Protein AF-A0A117SQV6-F1 (afdb_monomer_lite)

pLDDT: mean 88.41, std 10.25, range [52.22, 98.69]

Structure (mmCIF, N/CA/C/O backbone):
data_AF-A0A117SQV6-F1
#
_entry.id   AF-A0A117SQV6-F1
#
loop_
_atom_site.group_PDB
_atom_site.id
_atom_site.type_symbol
_atom_site.label_atom_id
_atom_site.label_alt_id
_atom_site.label_comp_id
_atom_site.label_asym_id
_atom_site.label_entity_id
_atom_site.label_seq_id
_atom_site.pdbx_PDB_ins_code
_atom_site.Cartn_x
_atom_site.Cartn_y
_atom_site.Cartn_z
_atom_site.occupancy
_atom_site.B_iso_or_equiv
_atom_site.auth_seq_id
_atom_site.auth_comp_id
_atom_site.auth_asym_id
_atom_site.auth_atom_id
_atom_site.pdbx_PDB_model_num
ATOM 1 N N . MET A 1 1 ? -13.988 -4.753 -24.221 1.00 52.22 1 MET A N 1
ATOM 2 C CA . MET A 1 1 ? -15.097 -4.485 -23.273 1.00 52.22 1 MET A CA 1
ATOM 3 C C . MET A 1 1 ? -14.690 -3.235 -22.503 1.00 52.22 1 MET A C 1
ATOM 5 O O . MET A 1 1 ? -13.504 -3.129 -22.233 1.00 52.22 1 MET A O 1
ATOM 9 N N . ALA A 1 2 ? -15.568 -2.260 -22.253 1.00 58.09 2 ALA A N 1
ATOM 10 C CA . ALA A 1 2 ? -15.152 -1.056 -21.517 1.00 58.09 2 ALA A CA 1
ATOM 11 C C . ALA A 1 2 ? -14.725 -1.434 -20.079 1.00 58.09 2 ALA A C 1
ATOM 13 O O . ALA A 1 2 ? -15.385 -2.308 -19.503 1.00 58.09 2 ALA A O 1
ATOM 14 N N . PRO A 1 3 ? -13.664 -0.827 -19.509 1.00 67.88 3 PRO A N 1
ATOM 15 C CA . PRO A 1 3 ? -13.258 -1.086 -18.130 1.00 67.88 3 PRO A CA 1
ATOM 16 C C . PRO A 1 3 ? -14.426 -0.829 -17.175 1.00 67.88 3 PRO A C 1
ATOM 18 O O . PRO A 1 3 ? -15.076 0.216 -17.234 1.00 67.88 3 PRO A O 1
ATOM 21 N N . LEU A 1 4 ? -14.726 -1.793 -16.302 1.00 84.25 4 LEU A N 1
ATOM 22 C CA . LEU A 1 4 ? -15.756 -1.609 -15.284 1.00 84.25 4 LEU A CA 1
ATOM 23 C C . LEU A 1 4 ? -15.138 -0.875 -14.094 1.00 84.25 4 LEU A C 1
ATOM 25 O O . LEU A 1 4 ? -14.387 -1.471 -13.322 1.00 84.25 4 LEU A O 1
ATOM 29 N N . ILE A 1 5 ? -15.484 0.401 -13.949 1.00 90.56 5 ILE A N 1
ATOM 30 C CA . ILE A 1 5 ? -15.088 1.257 -12.831 1.00 90.56 5 ILE A CA 1
ATOM 31 C C . ILE A 1 5 ? -16.220 1.371 -11.807 1.00 90.56 5 ILE A C 1
ATOM 33 O O . ILE A 1 5 ? -17.375 1.602 -12.171 1.00 90.56 5 ILE A O 1
ATOM 37 N N . ARG A 1 6 ? -15.919 1.196 -10.515 1.00 92.06 6 ARG A N 1
ATOM 38 C CA . ARG A 1 6 ? -16.931 1.305 -9.452 1.00 92.06 6 ARG A CA 1
ATOM 39 C C . ARG A 1 6 ? -16.356 1.756 -8.105 1.00 92.06 6 ARG A C 1
ATOM 41 O O . ARG A 1 6 ? -15.194 1.466 -7.812 1.00 92.06 6 ARG A O 1
ATOM 48 N N . PRO A 1 7 ? -17.161 2.439 -7.272 1.00 93.94 7 PRO A N 1
ATOM 49 C CA . PRO A 1 7 ? -16.747 2.799 -5.923 1.00 93.94 7 PRO A CA 1
ATOM 50 C C . PRO A 1 7 ? -16.686 1.558 -5.026 1.00 93.94 7 PRO A C 1
ATOM 52 O O . PRO A 1 7 ? -17.522 0.663 -5.151 1.00 93.94 7 PRO A O 1
ATOM 55 N N . VAL A 1 8 ? -15.737 1.547 -4.090 1.00 96.31 8 VAL A N 1
ATOM 56 C CA . VAL A 1 8 ? -15.612 0.535 -3.025 1.00 96.31 8 VAL A CA 1
ATOM 57 C C . VAL A 1 8 ? -15.947 1.163 -1.671 1.00 96.31 8 VAL A C 1
ATOM 59 O O . VAL A 1 8 ? -16.821 0.672 -0.963 1.00 96.31 8 VAL A O 1
ATOM 62 N N . LEU A 1 9 ? -15.320 2.296 -1.331 1.00 95.94 9 LEU A N 1
ATOM 63 C CA . LEU A 1 9 ? -15.636 3.071 -0.127 1.00 95.94 9 LEU A CA 1
ATOM 64 C C . LEU A 1 9 ? -15.757 4.556 -0.468 1.00 95.94 9 LEU A C 1
ATOM 66 O O . LEU A 1 9 ? -14.835 5.161 -1.008 1.00 95.94 9 LEU A O 1
ATOM 70 N N . VAL A 1 10 ? -16.898 5.150 -0.115 1.00 92.94 10 VAL A N 1
ATOM 71 C CA . VAL A 1 10 ? -17.204 6.567 -0.355 1.00 92.94 10 VAL A CA 1
ATOM 72 C C . VAL A 1 10 ? -17.583 7.208 0.981 1.00 92.94 10 VAL A C 1
ATOM 74 O O . VAL A 1 10 ? -18.686 6.932 1.457 1.00 92.94 10 VAL A O 1
ATOM 77 N N . PRO A 1 11 ? -16.726 8.057 1.587 1.00 88.62 11 PRO A N 1
ATOM 78 C CA . PRO A 1 11 ? -16.893 8.600 2.941 1.00 88.62 11 PRO A CA 1
ATOM 79 C C . PRO A 1 11 ? -18.285 9.145 3.257 1.00 88.62 11 PRO A C 1
ATOM 81 O O . PRO A 1 11 ? -18.852 8.840 4.304 1.00 88.62 11 PRO A O 1
ATOM 84 N N . SER A 1 12 ? -18.878 9.891 2.321 1.00 83.31 12 SER A N 1
ATOM 85 C CA . SER A 1 12 ? -20.201 10.510 2.479 1.00 83.31 12 SER A CA 1
ATOM 86 C C . SER A 1 12 ? -21.349 9.504 2.638 1.00 83.31 12 SER A C 1
ATOM 88 O O . SER A 1 12 ? -22.437 9.878 3.073 1.00 83.31 12 SER A O 1
ATOM 90 N N . ARG A 1 13 ? -21.117 8.230 2.300 1.00 86.75 13 ARG A N 1
ATOM 91 C CA . ARG A 1 13 ? -22.080 7.125 2.408 1.00 86.75 13 ARG A CA 1
ATOM 92 C C . ARG A 1 13 ? -21.780 6.190 3.582 1.00 86.75 13 ARG A C 1
ATOM 94 O O . ARG A 1 13 ? -22.555 5.265 3.816 1.00 86.75 13 ARG A O 1
ATOM 101 N N . LEU A 1 14 ? -20.672 6.392 4.302 1.00 87.56 14 LEU A N 1
ATOM 102 C CA . LEU A 1 14 ? -20.252 5.495 5.377 1.00 87.56 14 LEU A CA 1
ATOM 103 C C . LEU A 1 14 ? -20.930 5.865 6.709 1.00 87.56 14 LEU A C 1
ATOM 105 O O . LEU A 1 14 ? -21.002 7.043 7.072 1.00 87.56 14 LEU A O 1
ATOM 109 N N . PRO A 1 15 ? -21.373 4.872 7.501 1.00 87.00 15 PRO A N 1
ATOM 110 C CA . PRO A 1 15 ? -21.942 5.110 8.826 1.00 87.00 15 PRO A CA 1
ATOM 111 C C . PRO A 1 15 ? -20.876 5.397 9.903 1.00 87.00 15 PRO A C 1
ATOM 113 O O . PRO A 1 15 ? -21.227 5.747 11.028 1.00 87.00 15 PRO A O 1
ATOM 116 N N . VAL A 1 16 ? -19.585 5.262 9.581 1.00 89.38 16 VAL A N 1
ATOM 117 C CA . VAL A 1 16 ? -18.465 5.338 10.534 1.00 89.38 16 VAL A CA 1
ATOM 118 C C . VAL A 1 16 ? -17.899 6.758 10.596 1.00 89.38 16 VAL A C 1
ATOM 120 O O . VAL A 1 16 ? -17.396 7.273 9.601 1.00 89.38 16 VAL A O 1
ATOM 123 N N . GLY A 1 17 ? -17.964 7.391 11.774 1.00 86.44 17 GLY A N 1
ATOM 124 C CA . GLY A 1 17 ? -17.502 8.771 11.987 1.00 86.44 17 GLY A CA 1
ATOM 125 C C . GLY A 1 17 ? -16.016 8.984 11.684 1.00 86.44 17 GLY A C 1
ATOM 126 O O . GLY A 1 17 ? -15.663 9.975 11.045 1.00 86.44 17 GLY A O 1
ATOM 127 N N . ASP A 1 18 ? -15.179 8.014 12.057 1.00 87.81 18 ASP A N 1
ATOM 128 C CA . ASP A 1 18 ? -13.721 8.041 11.871 1.00 87.81 18 ASP A CA 1
ATOM 129 C C . ASP A 1 18 ? -13.283 8.045 10.397 1.00 87.81 18 ASP A C 1
ATOM 131 O O . ASP A 1 18 ? -12.125 8.318 10.111 1.00 87.81 18 ASP A O 1
ATOM 135 N N . LEU A 1 19 ? -14.196 7.764 9.460 1.00 91.81 19 LEU A N 1
ATOM 136 C CA . LEU A 1 19 ? -13.910 7.664 8.025 1.00 91.81 19 LEU A CA 1
ATOM 137 C C . LEU A 1 19 ? -14.507 8.816 7.204 1.00 91.81 19 LEU A C 1
ATOM 139 O O . LEU A 1 19 ? -14.409 8.813 5.979 1.00 91.81 19 LEU A O 1
ATOM 143 N N . ARG A 1 20 ? -15.181 9.781 7.846 1.00 86.75 20 ARG A N 1
ATOM 144 C CA . ARG A 1 20 ? -15.929 10.839 7.139 1.00 86.75 20 ARG A CA 1
ATOM 145 C C . ARG A 1 20 ? -15.039 11.871 6.449 1.00 86.75 20 ARG A C 1
ATOM 147 O O . ARG A 1 20 ? -15.472 12.466 5.465 1.00 86.75 20 ARG A O 1
ATOM 154 N N . GLY A 1 21 ? -13.825 12.094 6.948 1.00 84.75 21 GLY A N 1
ATOM 155 C CA . GLY A 1 21 ? -12.866 13.008 6.327 1.00 84.75 21 GLY A CA 1
ATOM 156 C C . GLY A 1 21 ? -12.368 12.459 4.992 1.00 84.75 21 GLY A C 1
ATOM 157 O O . GLY A 1 21 ? -12.360 13.178 3.987 1.00 84.75 21 GLY A O 1
ATOM 158 N N . GLY A 1 22 ? -12.042 11.166 4.964 1.00 91.25 22 GLY A N 1
ATOM 159 C CA . GLY A 1 22 ? -11.673 10.445 3.755 1.00 91.25 22 GLY A CA 1
ATOM 160 C C . GLY A 1 22 ? -11.147 9.037 4.022 1.00 91.25 22 GLY A C 1
ATOM 161 O O . GLY A 1 22 ? -10.898 8.655 5.168 1.00 91.25 22 GLY A O 1
ATOM 162 N N . VAL A 1 23 ? -10.992 8.274 2.940 1.00 94.94 23 VAL A N 1
ATOM 163 C CA . VAL A 1 23 ? -10.386 6.935 2.936 1.00 94.94 23 VAL A CA 1
ATOM 164 C C . VAL A 1 23 ? -9.401 6.800 1.779 1.00 94.94 23 VAL A C 1
ATOM 166 O O . VAL A 1 23 ? -9.659 7.304 0.692 1.00 94.94 23 VAL A O 1
ATOM 169 N N . GLY A 1 24 ? -8.277 6.117 1.978 1.00 94.44 24 GLY A N 1
ATOM 170 C CA . GLY A 1 24 ? -7.238 5.991 0.956 1.00 94.44 24 GLY A CA 1
ATOM 171 C C . GLY A 1 24 ? -6.379 4.744 1.109 1.00 94.44 24 GLY A C 1
ATOM 172 O O . GLY A 1 24 ? -6.593 3.922 1.991 1.00 94.44 24 GLY A O 1
ATOM 173 N N . THR A 1 25 ? -5.384 4.609 0.234 1.00 94.38 25 THR A N 1
ATOM 174 C CA . THR A 1 25 ? -4.384 3.526 0.260 1.00 94.38 25 THR A CA 1
ATOM 175 C C . THR A 1 25 ? -4.971 2.119 0.383 1.00 94.38 25 THR A C 1
ATOM 177 O O . THR A 1 25 ? -4.582 1.360 1.268 1.00 94.38 25 THR A O 1
ATOM 180 N N . PRO A 1 26 ? -5.919 1.768 -0.506 1.00 97.19 26 PRO A N 1
ATOM 181 C CA . PRO A 1 26 ? -6.555 0.463 -0.473 1.00 97.19 26 PRO A CA 1
ATOM 182 C C . PRO A 1 26 ? -5.536 -0.645 -0.722 1.00 97.19 26 PRO A C 1
ATOM 184 O O . PRO A 1 26 ? -4.666 -0.519 -1.580 1.00 97.19 26 PRO A O 1
ATOM 187 N N . TYR A 1 27 ? -5.679 -1.751 -0.005 1.00 97.56 27 TYR A N 1
ATOM 188 C CA . TYR A 1 27 ? -4.828 -2.914 -0.179 1.00 97.56 27 TYR A CA 1
ATOM 189 C C . TYR A 1 27 ? -5.575 -4.191 0.218 1.00 97.56 27 TYR A C 1
ATOM 191 O O . TYR A 1 27 ? -6.161 -4.251 1.296 1.00 97.56 27 TYR A O 1
ATOM 199 N N . MET A 1 28 ? -5.572 -5.221 -0.629 1.00 97.62 28 MET A N 1
ATOM 200 C CA . MET A 1 28 ? -6.271 -6.480 -0.355 1.00 97.62 28 MET A CA 1
ATOM 201 C C . MET A 1 28 ? -5.306 -7.554 0.141 1.00 97.62 28 MET A C 1
ATOM 203 O O . MET A 1 28 ? -4.236 -7.757 -0.427 1.00 97.62 28 MET A O 1
ATOM 207 N N . VAL A 1 29 ? -5.706 -8.278 1.185 1.00 97.12 29 VAL A N 1
ATOM 208 C CA . VAL A 1 29 ? -4.956 -9.415 1.734 1.00 97.12 29 VAL A CA 1
ATOM 209 C C . VAL A 1 29 ? -5.871 -10.629 1.827 1.00 97.12 29 VAL A C 1
ATOM 211 O O . VAL A 1 29 ? -7.030 -10.508 2.221 1.00 97.12 29 VAL A O 1
ATOM 214 N N . TYR A 1 30 ? -5.344 -11.801 1.479 1.00 97.38 30 TYR A N 1
ATOM 215 C CA . TYR A 1 30 ? -6.029 -13.082 1.625 1.00 97.38 30 TYR A CA 1
ATOM 216 C C . TYR A 1 30 ? -5.453 -13.873 2.806 1.00 97.38 30 TYR A C 1
ATOM 218 O O . TYR A 1 30 ? -4.261 -14.174 2.830 1.00 97.38 30 TYR A O 1
ATOM 226 N N . ASP A 1 31 ? -6.306 -14.206 3.773 1.00 97.25 31 ASP A N 1
ATOM 227 C CA . ASP A 1 31 ? -6.046 -15.209 4.806 1.00 97.25 31 ASP A CA 1
ATOM 228 C C . ASP A 1 31 ? -6.459 -16.579 4.262 1.00 97.25 31 ASP A C 1
ATOM 230 O O . ASP A 1 31 ? -7.635 -16.954 4.297 1.00 97.25 31 ASP A O 1
ATOM 234 N N . VAL A 1 32 ? -5.474 -17.325 3.763 1.00 95.81 32 VAL A N 1
ATOM 235 C CA . VAL A 1 32 ? -5.683 -18.656 3.177 1.00 95.81 32 VAL A CA 1
ATOM 236 C C . VAL A 1 32 ? -6.134 -19.698 4.204 1.00 95.81 32 VAL A C 1
ATOM 238 O O . VAL A 1 32 ? -6.826 -20.650 3.853 1.00 95.81 32 VAL A O 1
ATOM 241 N N . ARG A 1 33 ? -5.807 -19.530 5.493 1.00 97.44 33 ARG A N 1
ATOM 242 C CA . ARG A 1 33 ? -6.145 -20.524 6.528 1.00 97.44 33 ARG A CA 1
ATOM 243 C C . ARG A 1 33 ? -7.615 -20.479 6.912 1.00 97.44 33 ARG A C 1
ATOM 245 O O . ARG A 1 33 ? -8.149 -21.477 7.396 1.00 97.44 33 ARG A O 1
ATOM 252 N N . ARG A 1 34 ? -8.255 -19.323 6.740 1.00 96.94 34 ARG A N 1
ATOM 253 C CA . ARG A 1 34 ? -9.674 -19.102 7.065 1.00 96.94 34 ARG A CA 1
ATOM 254 C C . ARG A 1 34 ? -10.538 -18.847 5.839 1.00 96.94 34 ARG A C 1
ATOM 256 O O . ARG A 1 34 ? -11.741 -18.674 6.016 1.00 96.94 34 ARG A O 1
ATOM 263 N N . ASP A 1 35 ? -9.933 -18.822 4.654 1.00 96.25 35 ASP A N 1
ATOM 264 C CA . ASP A 1 35 ? -10.567 -18.466 3.386 1.00 96.25 35 ASP A CA 1
ATOM 265 C C . ASP A 1 35 ? -11.301 -17.116 3.474 1.00 96.25 35 ASP A C 1
ATOM 267 O O . ASP A 1 35 ? -12.508 -17.000 3.261 1.00 96.25 35 ASP A O 1
ATOM 271 N N . ARG A 1 36 ? -10.573 -16.080 3.913 1.00 96.56 36 ARG A N 1
ATOM 272 C CA . ARG A 1 36 ? -11.124 -14.733 4.132 1.00 96.56 36 ARG A CA 1
ATOM 273 C C . ARG A 1 36 ? -10.293 -13.670 3.446 1.00 96.56 36 ARG A C 1
ATOM 275 O O . ARG A 1 36 ? -9.066 -13.680 3.521 1.00 96.56 36 ARG A O 1
ATOM 282 N N . TYR A 1 37 ? -10.974 -12.692 2.866 1.00 98.12 37 TYR A N 1
ATOM 283 C CA . TYR A 1 37 ? -10.343 -11.515 2.289 1.00 98.12 37 TYR A CA 1
ATOM 284 C C . TYR A 1 37 ? -10.540 -10.304 3.189 1.00 98.12 37 TYR A C 1
ATOM 286 O O . TYR A 1 37 ? -11.605 -10.094 3.776 1.00 98.12 37 TYR A O 1
ATOM 294 N N . TRP A 1 38 ? -9.498 -9.489 3.262 1.00 98.50 38 TRP A N 1
ATOM 295 C CA . TRP A 1 38 ? -9.455 -8.276 4.057 1.00 98.50 38 TRP A CA 1
ATOM 296 C C . TRP A 1 38 ? -9.081 -7.096 3.170 1.00 98.50 38 TRP A C 1
ATOM 298 O O . TRP A 1 38 ? -8.142 -7.184 2.378 1.00 98.50 38 TRP A O 1
ATOM 308 N N . LEU A 1 39 ? -9.793 -5.984 3.329 1.00 98.62 39 LEU A N 1
ATOM 309 C CA . LEU A 1 39 ? -9.394 -4.690 2.798 1.00 98.62 39 LEU A CA 1
ATOM 310 C C . LEU A 1 39 ? -8.689 -3.910 3.907 1.00 98.62 39 LEU A C 1
ATOM 312 O O . LEU A 1 39 ? -9.316 -3.550 4.902 1.00 98.62 39 LEU A O 1
ATOM 316 N N . LEU A 1 40 ? -7.403 -3.638 3.715 1.00 98.31 40 LEU A N 1
ATOM 317 C CA . LEU A 1 40 ? -6.630 -2.682 4.496 1.00 98.31 40 LEU A CA 1
ATOM 318 C C . LEU A 1 40 ? -6.713 -1.321 3.808 1.00 98.31 40 LEU A C 1
ATOM 320 O O . LEU A 1 40 ? -6.683 -1.238 2.579 1.00 98.31 40 LEU A O 1
ATOM 324 N N . PHE A 1 41 ? -6.834 -0.259 4.592 1.00 97.94 41 PHE A N 1
ATOM 325 C CA . PHE A 1 41 ? -6.901 1.103 4.072 1.00 97.94 41 PHE A CA 1
ATOM 326 C C . PHE A 1 41 ? -6.573 2.123 5.160 1.00 97.94 41 PHE A C 1
ATOM 328 O O . PHE A 1 41 ? -6.615 1.821 6.353 1.00 97.94 41 PHE A O 1
ATOM 335 N N . THR A 1 42 ? -6.263 3.347 4.749 1.00 96.88 42 THR A N 1
ATOM 336 C CA . THR A 1 42 ? -6.165 4.495 5.649 1.00 96.88 42 THR A CA 1
ATOM 337 C C . THR A 1 42 ? -7.495 5.229 5.713 1.00 96.88 42 THR A C 1
ATOM 339 O O . THR A 1 42 ? -8.216 5.310 4.718 1.00 96.88 42 THR A O 1
ATOM 342 N N . GLY A 1 43 ? -7.831 5.775 6.876 1.00 95.62 43 GLY A N 1
ATOM 343 C CA . GLY A 1 43 ? -9.035 6.571 7.092 1.00 95.62 43 GLY A CA 1
ATOM 344 C C . GLY A 1 43 ? -8.791 7.695 8.089 1.00 95.62 43 GLY A C 1
ATOM 345 O O . GLY A 1 43 ? -7.875 7.614 8.906 1.00 95.62 43 GLY A O 1
ATOM 346 N N . TRP A 1 44 ? -9.573 8.765 7.995 1.00 93.44 44 TRP A N 1
ATOM 347 C CA . TRP A 1 44 ? -9.490 9.897 8.916 1.00 93.44 44 TRP A CA 1
ATOM 348 C C . TRP A 1 44 ? -10.820 10.644 8.996 1.00 93.44 44 TRP A C 1
ATOM 350 O O . TRP A 1 44 ? -11.638 10.638 8.069 1.00 93.44 44 TRP A O 1
ATOM 360 N N . SER A 1 45 ? -11.031 11.323 10.121 1.00 88.69 45 SER A N 1
ATOM 361 C CA . SER A 1 45 ? -12.235 12.115 10.384 1.00 88.69 45 SER A CA 1
ATOM 362 C C . SER A 1 45 ? -12.047 13.597 10.071 1.00 88.69 45 SER A C 1
ATOM 364 O O . SER A 1 45 ? -13.025 14.298 9.809 1.00 88.69 45 SER A O 1
ATOM 366 N N . ASP A 1 46 ? -10.805 14.085 10.095 1.00 81.94 46 ASP A N 1
ATOM 367 C CA . ASP A 1 46 ? -10.502 15.506 9.975 1.00 81.94 46 ASP A CA 1
ATOM 368 C C . ASP A 1 46 ? -10.399 15.971 8.506 1.00 81.94 46 ASP A C 1
ATOM 370 O O . ASP A 1 46 ? -9.915 15.239 7.653 1.00 81.94 46 ASP A O 1
ATOM 374 N N . PRO A 1 47 ? -10.801 17.200 8.150 1.00 71.62 47 PRO A N 1
ATOM 375 C CA . PRO A 1 47 ? -10.745 17.632 6.751 1.00 71.62 47 PRO A CA 1
ATOM 376 C C . PRO A 1 47 ? -9.333 17.783 6.163 1.00 71.62 47 PRO A C 1
ATOM 378 O O . PRO A 1 47 ? -9.220 17.936 4.953 1.00 71.62 47 PRO A O 1
ATOM 381 N N . THR A 1 48 ? -8.277 17.816 6.985 1.00 78.94 48 THR A N 1
ATOM 382 C CA . THR A 1 48 ? -6.896 18.015 6.506 1.00 78.94 48 THR A CA 1
ATOM 383 C C . THR A 1 48 ? -6.188 16.710 6.163 1.00 78.94 48 THR A C 1
ATOM 385 O O . THR A 1 48 ? -5.206 16.735 5.431 1.00 78.94 48 THR A O 1
ATOM 388 N N . GLY A 1 49 ? -6.674 15.575 6.672 1.00 83.00 49 GLY A N 1
ATOM 389 C CA . GLY A 1 49 ? -6.124 14.257 6.371 1.00 83.00 49 GLY A CA 1
ATOM 390 C C . GLY A 1 49 ? -4.699 14.044 6.878 1.00 83.00 49 GLY A C 1
ATOM 391 O O . GLY A 1 49 ? -4.003 13.176 6.352 1.00 83.00 49 GLY A O 1
ATOM 392 N N . LEU A 1 50 ? -4.257 14.825 7.872 1.00 88.81 50 LEU A N 1
ATOM 393 C CA . LEU A 1 50 ? -2.923 14.694 8.470 1.00 88.81 50 LEU A CA 1
ATOM 394 C C . LEU A 1 50 ? -2.878 13.585 9.535 1.00 88.81 50 LEU A C 1
ATOM 396 O O . LEU A 1 50 ? -1.852 12.931 9.737 1.00 88.81 50 LEU A O 1
ATOM 400 N N . LYS A 1 51 ? -4.001 13.345 10.220 1.00 92.94 51 LYS A N 1
ATOM 401 C CA . LYS A 1 51 ? -4.132 12.320 11.264 1.00 92.94 51 LYS A CA 1
ATOM 402 C C . LYS A 1 51 ? -4.800 11.066 10.716 1.00 92.94 51 LYS A C 1
ATOM 404 O O . LYS A 1 51 ? -5.919 10.737 11.103 1.00 92.94 51 LYS A O 1
ATOM 409 N N . ARG A 1 52 ? -4.123 10.373 9.798 1.00 94.19 52 ARG A N 1
ATOM 410 C CA . ARG A 1 52 ? -4.645 9.130 9.225 1.00 94.19 52 ARG A CA 1
ATOM 411 C C . ARG A 1 52 ? -4.452 7.969 10.189 1.00 94.19 52 ARG A C 1
ATOM 413 O O . ARG A 1 52 ? -3.474 7.872 10.931 1.00 94.19 52 ARG A O 1
ATOM 420 N N . GLU A 1 53 ? -5.407 7.062 10.161 1.00 96.94 53 GLU A N 1
ATOM 421 C CA . GLU A 1 53 ? -5.405 5.819 10.914 1.00 96.94 53 GLU A CA 1
ATOM 422 C C . GLU A 1 53 ? -5.453 4.648 9.931 1.00 96.94 53 GL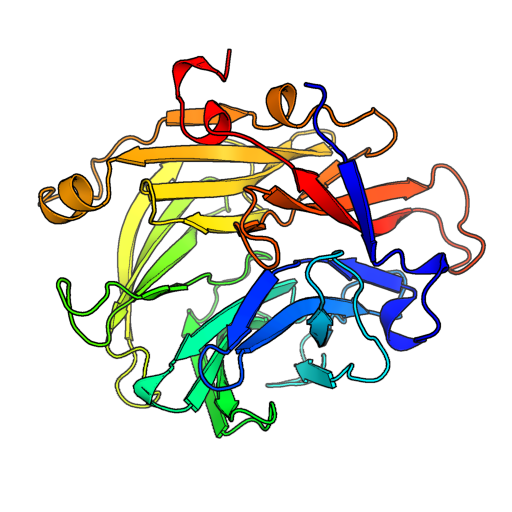U A C 1
ATOM 424 O O . GLU A 1 53 ? -6.067 4.748 8.869 1.00 96.94 53 GLU A O 1
ATOM 429 N N . GLY A 1 54 ? -4.803 3.538 10.268 1.00 97.69 54 GLY A N 1
ATOM 430 C CA . GLY A 1 54 ? -4.893 2.293 9.514 1.00 97.69 54 GLY A CA 1
ATOM 431 C C . GLY A 1 54 ? -6.072 1.453 9.989 1.00 97.69 54 GLY A C 1
ATOM 432 O O . GLY A 1 54 ? -6.216 1.183 11.187 1.00 97.69 54 GLY A O 1
ATOM 433 N N . PHE A 1 55 ? -6.883 1.003 9.041 1.00 98.38 55 PHE A N 1
ATOM 434 C CA . PHE A 1 55 ? -8.048 0.162 9.261 1.00 98.38 55 PHE A CA 1
ATOM 435 C C . PHE A 1 55 ? -7.960 -1.132 8.465 1.00 98.38 55 PHE A C 1
ATOM 437 O O . PHE A 1 55 ? -7.274 -1.217 7.445 1.00 98.38 55 PHE A O 1
ATOM 444 N N . VAL A 1 56 ? -8.719 -2.122 8.922 1.00 98.50 56 VAL A N 1
ATOM 445 C CA . VAL A 1 56 ? -8.980 -3.348 8.182 1.00 98.50 56 VAL A CA 1
ATOM 446 C C . VAL A 1 56 ? -10.438 -3.766 8.330 1.00 98.50 56 VAL A C 1
ATOM 448 O O . VAL A 1 56 ? -11.022 -3.626 9.405 1.00 98.50 56 VAL A O 1
ATOM 451 N N . ALA A 1 57 ? -11.037 -4.269 7.255 1.00 98.31 57 ALA A N 1
ATOM 452 C CA . ALA A 1 57 ? -12.400 -4.790 7.252 1.00 98.31 57 ALA A CA 1
ATOM 453 C C . ALA A 1 57 ? -12.515 -6.025 6.341 1.00 98.31 57 ALA A C 1
ATOM 455 O O . ALA A 1 57 ? -11.799 -6.094 5.336 1.00 98.31 57 ALA A O 1
ATOM 456 N N . PRO A 1 58 ? -13.392 -6.997 6.654 1.00 98.25 58 PRO A N 1
ATOM 457 C CA . PRO A 1 58 ? -13.701 -8.086 5.733 1.00 98.25 58 PRO A CA 1
ATOM 458 C C . PRO A 1 58 ? -14.279 -7.552 4.418 1.00 98.25 58 PRO A C 1
ATOM 460 O O . PRO A 1 58 ? -14.980 -6.538 4.399 1.00 98.25 58 PRO A O 1
ATOM 463 N N . VAL A 1 59 ? -14.003 -8.244 3.316 1.00 98.25 59 VAL A N 1
ATOM 464 C CA . VAL A 1 59 ? -14.511 -7.894 1.984 1.00 98.25 59 VAL A CA 1
ATOM 465 C C . VAL A 1 59 ? -14.886 -9.157 1.214 1.00 98.25 59 VAL A C 1
ATOM 467 O O . VAL A 1 59 ? -14.173 -10.156 1.281 1.00 98.25 59 VAL A O 1
ATOM 470 N N . ASP A 1 60 ? -16.013 -9.130 0.506 1.00 97.25 60 ASP A N 1
ATOM 471 C CA . ASP A 1 60 ? -16.489 -10.264 -0.296 1.00 97.25 60 ASP A CA 1
ATOM 472 C C . ASP A 1 60 ? -16.073 -10.166 -1.778 1.00 97.25 60 ASP A C 1
ATOM 474 O O . ASP A 1 60 ? -15.571 -9.136 -2.231 1.00 97.25 60 ASP A O 1
ATOM 478 N N . GLU A 1 61 ? -16.318 -11.228 -2.558 1.00 95.88 61 GLU A N 1
ATOM 479 C CA . GLU A 1 61 ? -16.113 -11.286 -4.023 1.00 95.88 61 GLU A CA 1
ATOM 480 C C . GLU A 1 61 ? -16.831 -10.162 -4.791 1.00 95.88 61 GLU A C 1
ATOM 482 O O . GLU A 1 61 ? -16.393 -9.728 -5.857 1.00 95.88 61 GLU A O 1
ATOM 487 N N . GLY A 1 62 ? -17.919 -9.635 -4.230 1.00 95.75 62 GLY A N 1
ATOM 488 C CA . GLY A 1 62 ? -18.647 -8.486 -4.747 1.00 95.75 62 GLY A CA 1
ATOM 489 C C . GLY A 1 62 ? -17.947 -7.146 -4.510 1.00 95.75 62 GLY A C 1
ATOM 490 O O . GLY A 1 62 ? -18.450 -6.140 -5.012 1.00 95.75 62 GLY A O 1
ATOM 491 N N . LEU A 1 63 ? -16.793 -7.118 -3.832 1.00 95.75 63 LEU A N 1
ATOM 492 C CA . LEU A 1 63 ? -16.124 -5.925 -3.295 1.00 95.75 63 LEU A CA 1
ATOM 493 C C . LEU A 1 63 ? -16.985 -5.159 -2.279 1.00 95.75 63 LEU A C 1
ATOM 495 O O . LEU A 1 63 ? -16.779 -3.962 -2.070 1.00 95.75 63 LEU A O 1
ATOM 499 N N . ASN A 1 64 ? -17.942 -5.832 -1.637 1.00 96.31 64 ASN A N 1
ATOM 500 C CA . ASN A 1 64 ? -18.690 -5.247 -0.534 1.00 96.31 64 ASN A CA 1
ATOM 501 C C . ASN A 1 64 ? -17.838 -5.338 0.733 1.00 96.31 64 ASN A C 1
ATOM 503 O O . ASN A 1 64 ? -17.447 -6.425 1.158 1.00 96.31 64 ASN A O 1
ATOM 507 N N . VAL A 1 65 ? -17.543 -4.184 1.328 1.00 97.38 65 VAL A N 1
ATOM 508 C CA . VAL A 1 65 ? -16.753 -4.088 2.559 1.00 97.38 65 VAL A CA 1
ATOM 509 C C . VAL A 1 65 ? -17.685 -4.170 3.765 1.00 97.38 65 VAL A C 1
ATOM 511 O O . VAL A 1 65 ? -18.563 -3.321 3.938 1.00 97.38 65 VAL A O 1
ATOM 514 N N . ASP A 1 66 ? -17.483 -5.170 4.619 1.00 96.88 66 ASP A N 1
ATOM 515 C CA . ASP A 1 66 ? -18.255 -5.345 5.845 1.00 96.88 66 ASP A CA 1
ATOM 516 C C . ASP A 1 66 ? -17.706 -4.454 6.967 1.00 96.88 66 ASP A C 1
ATOM 518 O O . ASP A 1 66 ? -16.794 -4.810 7.715 1.00 96.88 66 ASP A O 1
ATOM 522 N N . LEU A 1 67 ? -18.302 -3.272 7.110 1.00 95.88 67 LEU A N 1
ATOM 523 C CA . LEU A 1 67 ? -17.920 -2.314 8.147 1.00 95.88 67 LEU A CA 1
ATOM 524 C C . LEU A 1 67 ? -18.339 -2.741 9.561 1.00 95.88 67 LEU A C 1
ATOM 526 O O . LEU A 1 67 ? -17.887 -2.121 10.522 1.00 95.88 67 LEU A O 1
ATOM 530 N N . SER A 1 68 ? -19.167 -3.781 9.725 1.00 95.12 68 SER A N 1
ATOM 531 C CA . SER A 1 68 ? -19.461 -4.327 11.057 1.00 95.12 68 SER A CA 1
ATOM 532 C C . SER A 1 68 ? -18.251 -5.059 11.651 1.00 95.12 68 SER A C 1
ATOM 534 O O . SER A 1 68 ? -18.076 -5.079 12.868 1.00 95.12 68 SER A O 1
ATOM 536 N N . GLY A 1 69 ? -17.377 -5.587 10.787 1.00 95.25 69 GLY A N 1
ATOM 537 C CA . GLY A 1 69 ? -16.095 -6.194 11.141 1.00 95.25 69 GLY A CA 1
ATOM 538 C C . GLY A 1 69 ? -14.907 -5.229 11.109 1.00 95.25 69 GLY A C 1
ATOM 539 O O . GLY A 1 69 ? -13.767 -5.693 11.161 1.00 95.25 69 GLY A O 1
ATOM 540 N N . LEU A 1 70 ? -15.144 -3.916 10.994 1.00 97.56 70 LEU A N 1
ATOM 541 C CA . LEU A 1 70 ? -14.091 -2.904 10.906 1.00 97.56 70 LEU A CA 1
ATOM 542 C C . LEU A 1 70 ? -13.232 -2.883 12.176 1.00 97.56 70 LEU A C 1
ATOM 544 O O . LEU A 1 70 ? -13.740 -2.745 13.290 1.00 97.56 70 LEU A O 1
ATOM 548 N N . ARG A 1 71 ? -11.911 -2.937 12.003 1.00 97.56 71 ARG A N 1
ATOM 549 C CA . ARG A 1 71 ? -10.929 -2.795 13.081 1.00 97.56 71 ARG A CA 1
ATOM 550 C C . ARG A 1 71 ? -9.976 -1.654 12.769 1.00 97.56 71 ARG A C 1
ATOM 552 O O . ARG A 1 71 ? -9.448 -1.560 11.664 1.00 97.56 71 ARG A O 1
ATOM 559 N N . LYS A 1 72 ? -9.727 -0.808 13.766 1.00 97.75 72 LYS A N 1
ATOM 560 C CA . LYS A 1 72 ? -8.637 0.170 13.748 1.00 97.75 72 LYS A CA 1
ATOM 561 C C . LYS A 1 72 ? -7.368 -0.533 14.217 1.00 97.75 72 LYS A C 1
ATOM 563 O O . LYS A 1 72 ? -7.301 -0.949 15.369 1.00 97.75 72 LYS A O 1
ATOM 568 N N . ILE A 1 73 ? -6.397 -0.684 13.324 1.00 98.00 73 ILE A N 1
ATOM 569 C CA . ILE A 1 73 ? -5.158 -1.435 13.579 1.00 98.00 73 ILE A CA 1
ATOM 570 C C . ILE A 1 73 ? -3.957 -0.521 13.820 1.00 98.00 73 ILE A C 1
ATOM 572 O O . ILE A 1 73 ? -3.029 -0.913 14.520 1.00 98.00 73 ILE A O 1
ATOM 576 N N . LEU A 1 74 ? -3.985 0.705 13.289 1.00 97.56 74 LEU A N 1
ATOM 577 C CA . LEU A 1 74 ? -2.924 1.699 13.465 1.00 97.56 74 LEU A CA 1
ATOM 578 C C . LEU A 1 74 ? -3.538 3.061 13.815 1.00 97.56 74 LEU A C 1
ATOM 580 O O . LEU A 1 74 ? -3.906 3.816 12.916 1.00 97.56 74 LEU A O 1
ATOM 584 N N . PRO A 1 75 ? -3.692 3.394 15.105 1.00 96.75 75 PRO A N 1
ATOM 585 C CA . PRO A 1 75 ? -4.110 4.729 15.523 1.00 96.75 75 PRO A CA 1
ATOM 586 C C . PRO A 1 75 ? -3.120 5.811 15.066 1.00 96.75 75 PRO A C 1
ATOM 588 O O . PRO A 1 75 ? -1.920 5.564 14.958 1.00 96.75 75 PRO A O 1
ATOM 591 N N . SER A 1 76 ? -3.590 7.045 14.878 1.00 96.06 76 SER A N 1
ATOM 592 C CA . SER A 1 76 ? -2.726 8.181 14.505 1.00 96.06 76 SER A CA 1
ATOM 593 C C . SER A 1 76 ? -1.741 8.591 15.609 1.00 96.06 76 SER A C 1
ATOM 595 O O . SER A 1 76 ? -0.809 9.341 15.363 1.00 96.06 76 SER A O 1
ATOM 597 N N . THR A 1 77 ? -1.905 8.100 16.835 1.00 95.44 77 THR A N 1
ATOM 598 C CA . THR A 1 77 ? -0.985 8.363 17.955 1.00 95.44 77 THR A CA 1
ATOM 599 C C . THR A 1 77 ? 0.026 7.240 18.192 1.00 95.44 77 THR A C 1
ATOM 601 O O . THR A 1 77 ? 0.700 7.247 19.221 1.00 95.44 77 THR A O 1
ATOM 604 N N . PHE A 1 78 ? 0.071 6.235 17.316 1.00 95.56 78 PHE A N 1
ATOM 605 C CA . PHE A 1 78 ? 0.887 5.034 17.476 1.00 95.56 78 PHE A CA 1
ATOM 606 C C . PHE A 1 78 ? 1.735 4.782 16.218 1.00 95.56 78 PHE A C 1
ATOM 608 O O . PHE A 1 78 ? 1.176 4.837 15.122 1.00 95.56 78 PHE A O 1
ATOM 615 N N . PRO A 1 79 ? 3.035 4.436 16.338 1.00 93.06 79 PRO A N 1
ATOM 616 C CA . PRO A 1 79 ? 3.756 4.031 17.556 1.00 93.06 79 PRO A CA 1
ATOM 617 C C . PRO A 1 79 ? 4.126 5.172 18.505 1.00 93.06 79 PRO A C 1
ATOM 619 O O . PRO A 1 79 ? 4.363 4.932 19.687 1.00 93.06 79 PRO A O 1
ATOM 622 N N . GLU A 1 80 ? 4.115 6.403 18.012 1.00 92.62 80 GLU A N 1
ATOM 623 C CA . GLU A 1 80 ? 4.345 7.612 18.793 1.00 92.62 80 GLU A CA 1
ATOM 624 C C . GLU A 1 80 ? 3.504 8.766 18.232 1.00 92.62 80 GLU A C 1
ATOM 626 O O . GLU A 1 80 ? 3.059 8.695 17.093 1.00 92.62 80 GLU A O 1
ATOM 631 N N . PRO A 1 81 ? 3.245 9.845 18.981 1.00 93.69 81 PRO A N 1
ATOM 632 C CA . PRO A 1 81 ? 2.547 10.997 18.426 1.00 93.69 81 PRO A CA 1
ATOM 633 C C . PRO A 1 81 ? 3.391 11.702 17.353 1.00 93.69 81 PRO A C 1
ATOM 635 O O . PRO A 1 81 ? 4.451 12.244 17.654 1.00 93.69 81 PRO A O 1
ATOM 638 N N . ALA A 1 82 ? 2.884 11.782 16.124 1.00 92.81 82 ALA A N 1
ATOM 639 C CA . ALA A 1 82 ? 3.501 12.553 15.044 1.00 92.81 82 ALA A CA 1
ATOM 640 C C . ALA A 1 82 ? 2.492 13.485 14.368 1.00 92.81 82 ALA A C 1
ATOM 642 O O . ALA A 1 82 ? 1.284 13.286 14.483 1.00 92.81 82 ALA A O 1
ATOM 643 N N . GLU A 1 83 ? 2.968 14.529 13.679 1.00 89.88 83 GLU A N 1
ATOM 644 C CA . GLU A 1 83 ? 2.107 15.503 12.991 1.00 89.88 83 GLU A CA 1
ATOM 645 C C . GLU A 1 83 ? 1.368 14.895 11.797 1.00 89.88 83 GLU A C 1
ATOM 647 O O . GLU A 1 83 ? 0.160 15.108 11.688 1.00 89.88 83 GLU A O 1
ATOM 652 N N . TYR A 1 84 ? 2.070 14.084 11.005 1.00 90.69 84 TYR A N 1
ATOM 653 C CA . TYR A 1 84 ? 1.571 13.394 9.820 1.00 90.69 84 TYR A CA 1
ATOM 654 C C . TYR A 1 84 ? 1.784 11.882 9.960 1.00 90.69 84 TYR A C 1
ATOM 656 O O . TYR A 1 84 ? 2.850 11.442 10.395 1.00 90.69 84 TYR A O 1
ATOM 664 N N . THR A 1 85 ? 0.741 11.089 9.718 1.00 94.12 85 THR A N 1
ATOM 665 C CA . THR A 1 85 ? 0.643 9.724 10.265 1.00 94.12 85 THR A CA 1
ATOM 666 C C . THR A 1 85 ? -0.035 8.781 9.287 1.00 94.12 85 THR A C 1
ATOM 668 O O . THR A 1 85 ? -1.003 9.173 8.645 1.00 94.12 85 THR A O 1
ATOM 671 N N . ASN A 1 86 ? 0.451 7.538 9.221 1.00 93.00 86 ASN A N 1
ATOM 672 C CA . ASN A 1 86 ? -0.129 6.425 8.468 1.00 93.00 86 ASN A CA 1
ATOM 673 C C . ASN A 1 86 ? -0.478 6.790 7.019 1.00 93.00 86 ASN A C 1
ATOM 675 O O . ASN A 1 86 ? -1.626 6.644 6.604 1.00 93.00 86 ASN A O 1
ATOM 679 N N . ASN A 1 87 ? 0.491 7.299 6.251 1.00 88.56 87 ASN A N 1
ATOM 680 C CA . ASN A 1 87 ? 0.202 7.854 4.923 1.00 88.56 87 ASN A CA 1
ATOM 681 C C . ASN A 1 87 ? -0.276 6.790 3.942 1.00 88.56 87 ASN A C 1
ATOM 683 O O . ASN A 1 87 ? -1.255 7.038 3.235 1.00 88.56 87 ASN A O 1
ATOM 687 N N . ALA A 1 88 ? 0.328 5.598 3.992 1.00 92.50 88 ALA A N 1
ATOM 688 C CA . ALA A 1 88 ? -0.157 4.425 3.285 1.00 92.50 88 ALA A CA 1
ATOM 689 C C . ALA A 1 88 ? 0.031 3.133 4.070 1.00 92.50 88 ALA A C 1
ATOM 691 O O . ALA A 1 88 ? 1.099 2.892 4.626 1.00 92.50 88 ALA A O 1
ATOM 692 N N . VAL A 1 89 ? -0.979 2.264 4.018 1.00 95.50 89 VAL A N 1
ATOM 693 C CA . VAL A 1 89 ? -0.903 0.901 4.552 1.00 95.50 89 VAL A CA 1
ATOM 694 C C . VAL A 1 89 ? -0.746 -0.116 3.424 1.00 95.50 89 VAL A C 1
ATOM 696 O O . VAL A 1 89 ? -1.371 -0.014 2.366 1.00 95.50 89 VAL A O 1
ATOM 699 N N . ARG A 1 90 ? 0.113 -1.111 3.637 1.00 95.94 90 ARG A N 1
ATOM 700 C CA . ARG A 1 90 ? 0.272 -2.291 2.769 1.00 95.94 90 ARG A CA 1
ATOM 701 C C . ARG A 1 90 ? 0.322 -3.527 3.643 1.00 95.94 90 ARG A C 1
ATOM 703 O O . ARG A 1 90 ? 0.760 -3.428 4.786 1.00 95.94 90 ARG A O 1
ATOM 710 N N . GLY A 1 91 ? -0.108 -4.669 3.122 1.00 94.50 91 GLY A N 1
ATOM 711 C CA . GLY A 1 91 ? -0.189 -5.897 3.904 1.00 94.50 91 GLY A CA 1
ATOM 712 C C . GLY A 1 91 ? 0.333 -7.133 3.185 1.00 94.50 91 GLY A C 1
ATOM 713 O O . GLY A 1 91 ? 0.372 -7.207 1.961 1.00 94.50 91 GLY A O 1
ATOM 714 N N . LEU A 1 92 ? 0.683 -8.151 3.953 1.00 94.75 92 LEU A N 1
ATOM 715 C CA . LEU A 1 92 ? 0.742 -9.530 3.489 1.00 94.75 92 LEU A CA 1
ATOM 716 C C . LEU A 1 92 ? 0.344 -10.465 4.625 1.00 94.75 92 LEU A C 1
ATOM 718 O O . LEU A 1 92 ? 0.364 -10.081 5.795 1.00 94.75 92 LEU A O 1
ATOM 722 N N . TYR A 1 93 ? -0.018 -11.691 4.274 1.00 96.75 93 TYR A N 1
ATOM 723 C CA . TYR A 1 93 ? -0.330 -12.737 5.235 1.00 96.75 93 TYR A CA 1
ATOM 724 C C . TYR A 1 93 ? 0.759 -13.812 5.202 1.00 96.75 93 TYR A C 1
ATOM 726 O O . TYR A 1 93 ? 1.107 -14.317 4.134 1.00 96.75 93 TYR A O 1
ATOM 734 N N . ASN A 1 94 ? 1.312 -14.139 6.369 1.00 95.44 94 ASN A N 1
ATOM 735 C CA . ASN A 1 94 ? 2.278 -15.213 6.554 1.00 95.44 94 ASN A CA 1
ATOM 736 C C . ASN A 1 94 ? 1.552 -16.465 7.064 1.00 95.44 94 ASN A C 1
ATOM 738 O O . ASN A 1 94 ? 1.294 -16.611 8.260 1.00 95.44 94 ASN A O 1
ATOM 742 N N . GLU A 1 95 ? 1.257 -17.390 6.153 1.00 93.81 95 GLU A N 1
ATOM 743 C CA . GLU A 1 95 ? 0.535 -18.633 6.451 1.00 93.81 95 GLU A CA 1
ATOM 744 C C . GLU A 1 95 ? 1.253 -19.510 7.491 1.00 93.81 95 GLU A C 1
ATOM 746 O O . GLU A 1 95 ? 0.615 -20.078 8.386 1.00 93.81 95 GLU A O 1
ATOM 751 N N . ALA A 1 96 ? 2.585 -19.594 7.403 1.00 92.81 96 ALA A N 1
ATOM 752 C CA . ALA A 1 96 ? 3.390 -20.452 8.269 1.00 92.81 96 ALA A CA 1
ATOM 753 C C . ALA A 1 96 ? 3.316 -20.020 9.739 1.00 92.81 96 ALA A C 1
ATOM 755 O O . ALA A 1 96 ? 3.408 -20.858 10.637 1.00 92.81 96 ALA A O 1
ATOM 756 N N . ARG A 1 97 ? 3.130 -18.718 9.983 1.00 95.12 97 ARG A N 1
ATOM 757 C CA . ARG A 1 97 ? 3.070 -18.137 11.330 1.00 95.12 97 ARG A CA 1
ATOM 758 C C . ARG A 1 97 ? 1.667 -17.736 11.774 1.00 95.12 97 ARG A C 1
ATOM 760 O O . ARG A 1 97 ? 1.488 -17.460 12.955 1.00 95.12 97 ARG A O 1
ATOM 767 N N . ASP A 1 98 ? 0.690 -17.769 10.867 1.00 97.56 98 ASP A N 1
ATOM 768 C CA . ASP A 1 98 ? -0.677 -17.285 11.095 1.00 97.56 98 ASP A CA 1
ATOM 769 C C . ASP A 1 98 ? -0.699 -15.810 11.545 1.00 97.56 98 ASP A C 1
ATOM 771 O O . ASP A 1 98 ? -1.306 -15.444 12.553 1.00 97.56 98 ASP A O 1
ATOM 775 N N . GLU A 1 99 ? 0.037 -14.970 10.810 1.00 98.06 99 GLU A N 1
ATOM 776 C CA . GLU A 1 99 ? 0.285 -13.561 11.136 1.00 98.06 99 GLU A CA 1
ATOM 777 C C . GLU A 1 99 ? 0.059 -12.650 9.918 1.00 98.06 99 GLU A C 1
ATOM 779 O O . GLU A 1 99 ? 0.374 -13.017 8.784 1.00 98.06 99 GLU A O 1
ATOM 784 N N . PHE A 1 100 ? -0.421 -11.428 10.154 1.00 98.44 100 PHE A N 1
ATOM 785 C CA . PHE A 1 100 ? -0.471 -10.360 9.152 1.00 98.44 100 PHE A CA 1
ATOM 786 C C . PHE A 1 100 ? 0.689 -9.395 9.347 1.00 98.44 100 PHE A C 1
ATOM 788 O O . PHE A 1 100 ? 0.898 -8.885 10.449 1.00 98.44 100 PHE A O 1
ATOM 795 N N . TYR A 1 101 ? 1.431 -9.112 8.277 1.00 97.94 101 TYR A N 1
ATOM 796 C CA . TYR A 1 101 ? 2.506 -8.121 8.292 1.00 97.94 101 TYR A CA 1
ATOM 797 C C . TYR A 1 101 ? 2.018 -6.887 7.561 1.00 97.94 101 TYR A C 1
ATOM 799 O O . TYR A 1 101 ? 1.652 -6.960 6.389 1.00 97.94 101 TYR A O 1
ATOM 807 N N . VAL A 1 102 ? 1.995 -5.761 8.262 1.00 98.00 102 VAL A N 1
ATOM 808 C CA . VAL A 1 102 ? 1.505 -4.487 7.746 1.00 98.00 102 VAL A CA 1
ATOM 809 C C . VAL A 1 102 ? 2.649 -3.497 7.741 1.00 98.00 102 VAL A C 1
ATOM 811 O O . VAL A 1 102 ? 3.304 -3.309 8.760 1.00 98.00 102 VAL A O 1
ATOM 814 N N . THR A 1 103 ? 2.883 -2.835 6.616 1.00 97.38 103 THR A N 1
ATOM 815 C CA . THR A 1 103 ? 3.845 -1.734 6.539 1.00 97.38 103 THR A CA 1
ATOM 816 C C . THR A 1 103 ? 3.115 -0.413 6.430 1.00 97.38 103 THR A C 1
ATOM 818 O O . THR A 1 103 ? 2.147 -0.315 5.672 1.00 97.38 103 THR A O 1
ATOM 821 N N . SER A 1 104 ? 3.598 0.599 7.142 1.00 96.19 104 SER A N 1
ATOM 822 C CA . SER A 1 104 ? 3.059 1.954 7.068 1.00 96.19 104 SER A CA 1
ATOM 823 C C . SER A 1 104 ? 4.128 2.982 7.396 1.00 96.19 104 SER A C 1
ATOM 825 O O . SER A 1 104 ? 5.050 2.703 8.163 1.00 96.19 104 SER A O 1
ATOM 827 N N . THR A 1 105 ? 3.997 4.178 6.840 1.00 94.31 105 THR A N 1
ATOM 828 C CA . THR A 1 105 ? 4.776 5.342 7.265 1.00 94.31 105 THR A CA 1
ATOM 829 C C . THR A 1 105 ? 4.103 6.043 8.426 1.00 94.31 105 THR A C 1
ATOM 831 O O . THR A 1 105 ? 2.882 6.165 8.465 1.00 94.31 105 THR A O 1
ATOM 834 N N . HIS A 1 106 ? 4.889 6.490 9.396 1.00 95.06 106 HIS A N 1
ATOM 835 C CA . HIS A 1 106 ? 4.386 7.219 10.549 1.00 95.06 106 HIS A CA 1
ATOM 836 C C . HIS A 1 106 ? 5.415 8.261 10.985 1.00 95.06 106 HIS A C 1
ATOM 838 O O . HIS A 1 106 ? 6.570 7.931 11.250 1.00 95.06 106 HIS A O 1
ATOM 844 N N . GLY A 1 107 ? 5.020 9.535 11.022 1.00 93.50 107 GLY A N 1
ATOM 845 C CA . GLY A 1 107 ? 5.972 10.621 11.208 1.00 93.50 107 GLY A CA 1
ATOM 846 C C . GLY A 1 107 ? 7.022 10.621 10.101 1.00 93.50 107 GLY A C 1
ATOM 847 O O . GLY A 1 107 ? 6.698 10.797 8.929 1.00 93.50 107 GLY A O 1
ATOM 848 N N . LYS A 1 108 ? 8.289 10.437 10.479 1.00 93.50 108 LYS A N 1
ATOM 849 C CA . LYS A 1 108 ? 9.421 10.463 9.541 1.00 93.50 108 LYS A CA 1
ATOM 850 C C . LYS A 1 108 ? 9.887 9.080 9.110 1.00 93.50 108 LYS A C 1
ATOM 852 O O . LYS A 1 108 ? 10.767 9.007 8.260 1.00 93.50 108 LYS A O 1
ATOM 857 N N . ASP A 1 109 ? 9.309 8.015 9.650 1.00 95.50 109 ASP A N 1
ATOM 858 C CA . ASP A 1 109 ? 9.844 6.662 9.536 1.00 95.50 109 ASP A CA 1
ATOM 859 C C . ASP A 1 109 ? 8.869 5.729 8.808 1.00 95.50 109 ASP A C 1
ATOM 861 O O . ASP A 1 109 ? 7.651 5.928 8.813 1.00 95.50 109 ASP A O 1
ATOM 865 N N . ALA A 1 110 ? 9.412 4.682 8.189 1.00 96.00 110 ALA A N 1
ATOM 866 C CA . ALA A 1 110 ? 8.646 3.546 7.693 1.00 96.00 110 ALA A CA 1
ATOM 867 C C . ALA A 1 110 ? 8.731 2.390 8.695 1.00 96.00 110 ALA A C 1
ATOM 869 O O . ALA A 1 110 ? 9.815 2.055 9.175 1.00 96.00 110 ALA A O 1
ATOM 870 N N . TYR A 1 111 ? 7.601 1.747 8.973 1.00 97.00 111 TYR A N 1
ATOM 871 C CA . TYR A 1 111 ? 7.475 0.676 9.959 1.00 97.00 111 TYR A CA 1
ATOM 872 C C . TYR A 1 111 ? 6.922 -0.602 9.342 1.00 97.00 111 TYR A C 1
ATOM 874 O O . TYR A 1 111 ? 6.181 -0.564 8.359 1.00 97.00 111 TYR A O 1
ATOM 882 N N . ILE A 1 112 ? 7.229 -1.721 9.995 1.00 97.94 112 ILE A N 1
ATOM 883 C CA . ILE A 1 112 ? 6.509 -2.988 9.883 1.00 97.94 112 ILE A CA 1
ATOM 884 C C . ILE A 1 112 ? 5.838 -3.297 11.221 1.00 97.94 112 ILE A C 1
ATOM 886 O O . ILE A 1 112 ? 6.445 -3.150 12.283 1.00 97.94 112 ILE A O 1
ATOM 890 N N . PHE A 1 113 ? 4.593 -3.744 11.159 1.00 98.25 113 PHE A N 1
ATOM 891 C CA . PHE A 1 113 ? 3.762 -4.159 12.279 1.00 98.25 113 PHE A CA 1
ATOM 892 C C . PHE A 1 113 ? 3.327 -5.600 12.041 1.00 98.25 113 PHE A C 1
ATOM 894 O O . PHE A 1 113 ? 2.875 -5.944 10.949 1.00 98.25 113 PHE A O 1
ATOM 901 N N . VAL A 1 114 ? 3.458 -6.440 13.061 1.00 98.44 114 VAL A N 1
ATOM 902 C CA . VAL A 1 114 ? 3.054 -7.843 13.016 1.00 98.44 114 VAL A CA 1
ATOM 903 C C . VAL A 1 114 ? 1.816 -8.004 13.873 1.00 98.44 114 VAL A C 1
ATOM 905 O O . VAL A 1 114 ? 1.855 -7.742 15.075 1.00 98.44 114 VAL A O 1
ATOM 908 N N . PHE A 1 115 ? 0.734 -8.459 13.260 1.00 98.69 115 PHE A N 1
ATOM 909 C CA . PHE A 1 115 ? -0.512 -8.791 13.930 1.00 98.69 115 PHE A CA 1
ATOM 910 C C . PHE A 1 115 ? -0.735 -10.301 13.897 1.00 98.69 115 PHE A C 1
ATOM 912 O O . PHE A 1 115 ? -0.298 -10.978 12.966 1.00 98.69 115 PHE A O 1
ATOM 919 N N . ASP A 1 116 ? -1.416 -10.839 14.901 1.00 98.31 116 ASP A N 1
ATOM 920 C CA . ASP A 1 116 ? -1.955 -12.194 14.812 1.00 98.31 116 ASP A CA 1
ATOM 921 C C . ASP A 1 116 ? -3.185 -12.252 13.890 1.00 98.31 116 ASP A C 1
ATOM 923 O O . ASP A 1 116 ? -3.639 -11.243 13.343 1.00 98.31 116 ASP A O 1
ATOM 927 N N . HIS A 1 117 ? -3.742 -13.448 13.723 1.00 96.38 117 HIS A N 1
ATOM 928 C CA . HIS A 1 117 ? -4.924 -13.678 12.897 1.00 96.38 117 HIS A CA 1
ATOM 929 C C . HIS A 1 117 ? -6.203 -12.964 13.370 1.00 96.38 117 HIS A C 1
ATOM 931 O O . HIS A 1 117 ? -7.173 -12.882 12.615 1.00 96.38 117 HIS A O 1
ATOM 937 N N . GLU A 1 118 ? -6.236 -12.467 14.608 1.00 96.81 118 GLU A N 1
ATOM 938 C CA . GLU A 1 118 ? -7.325 -11.650 15.138 1.00 96.81 118 GLU A CA 1
ATOM 939 C C . GLU A 1 118 ? -7.002 -10.152 15.055 1.00 96.81 118 GLU A C 1
ATOM 941 O O . GLU A 1 118 ? -7.712 -9.334 15.638 1.00 96.81 118 GLU A O 1
ATOM 946 N N . TRP A 1 119 ? -5.971 -9.756 14.307 1.00 97.88 119 TRP A N 1
ATOM 947 C CA . TRP A 1 119 ? -5.522 -8.368 14.198 1.00 97.88 119 TRP A CA 1
ATOM 948 C C . TRP A 1 119 ? -5.066 -7.760 15.535 1.00 97.88 119 TRP A C 1
ATOM 950 O O . TRP A 1 119 ? -5.127 -6.542 15.715 1.00 97.88 119 TRP A O 1
ATOM 960 N N . VAL A 1 120 ? -4.595 -8.580 16.480 1.00 98.31 120 VAL A N 1
ATOM 961 C CA . VAL A 1 120 ? -3.950 -8.108 17.711 1.00 98.31 120 VAL A CA 1
ATOM 962 C C . VAL A 1 120 ? -2.464 -7.903 17.441 1.00 98.31 120 VAL A C 1
ATOM 964 O O . VAL A 1 120 ? -1.779 -8.787 16.928 1.00 98.31 120 VAL A O 1
ATOM 967 N N . LEU A 1 121 ? -1.951 -6.717 17.775 1.00 98.50 121 LEU A N 1
ATOM 968 C CA . LEU A 1 121 ? -0.551 -6.367 17.546 1.00 98.50 121 LEU A CA 1
ATOM 969 C C . LEU A 1 121 ? 0.373 -7.241 18.409 1.00 98.50 121 LEU A C 1
ATOM 971 O O . LEU A 1 121 ? 0.321 -7.191 19.636 1.00 98.50 121 LEU A O 1
ATOM 975 N N . LYS A 1 122 ? 1.266 -7.992 17.761 1.00 98.38 122 LYS A N 1
ATOM 976 C CA . LYS A 1 122 ? 2.312 -8.801 18.405 1.00 98.38 122 LYS A CA 1
ATOM 977 C C . LYS A 1 122 ? 3.619 -8.034 18.587 1.00 98.38 122 LYS A C 1
ATOM 979 O O . LYS A 1 122 ? 4.362 -8.305 19.525 1.00 98.38 122 LYS A O 1
ATOM 984 N N . GLY A 1 123 ? 3.917 -7.102 17.685 1.00 98.19 123 GLY A N 1
ATOM 985 C CA . GLY A 1 123 ? 5.138 -6.302 17.723 1.00 98.19 123 GLY A CA 1
ATOM 986 C C . GLY A 1 123 ? 5.298 -5.427 16.487 1.00 98.19 123 GLY A C 1
ATOM 987 O O . GLY A 1 123 ? 4.553 -5.561 15.518 1.00 98.19 123 GLY A O 1
ATOM 988 N N . TYR A 1 124 ? 6.271 -4.520 16.520 1.00 98.06 124 TYR A N 1
ATOM 989 C CA . TYR A 1 124 ? 6.591 -3.640 15.398 1.00 98.06 124 TYR A CA 1
ATOM 990 C C . TYR A 1 124 ? 8.074 -3.265 15.387 1.00 98.06 124 TYR A C 1
ATOM 992 O O . TYR A 1 124 ? 8.766 -3.411 16.396 1.00 98.06 124 TYR A O 1
ATOM 1000 N N . LYS A 1 125 ? 8.560 -2.781 14.242 1.00 97.69 125 LYS A N 1
ATOM 1001 C CA . LYS A 1 125 ? 9.938 -2.313 14.056 1.00 97.69 125 LYS A CA 1
ATOM 1002 C C . LYS A 1 125 ? 10.004 -1.203 13.010 1.00 97.69 125 LYS A C 1
ATOM 1004 O O . LYS A 1 125 ? 9.256 -1.225 12.036 1.00 97.69 125 LYS A O 1
ATOM 1009 N N . VAL A 1 126 ? 10.924 -0.259 13.201 1.00 97.38 126 VAL A N 1
ATOM 1010 C CA . VAL A 1 126 ? 11.313 0.701 12.157 1.00 97.38 126 VAL A CA 1
ATOM 1011 C C . VAL A 1 126 ? 12.048 -0.060 11.051 1.00 97.38 126 VAL A C 1
ATOM 1013 O O . VAL A 1 126 ? 13.089 -0.665 11.306 1.00 97.38 126 VAL A O 1
ATOM 1016 N N . LEU A 1 127 ? 11.509 -0.032 9.835 1.00 95.81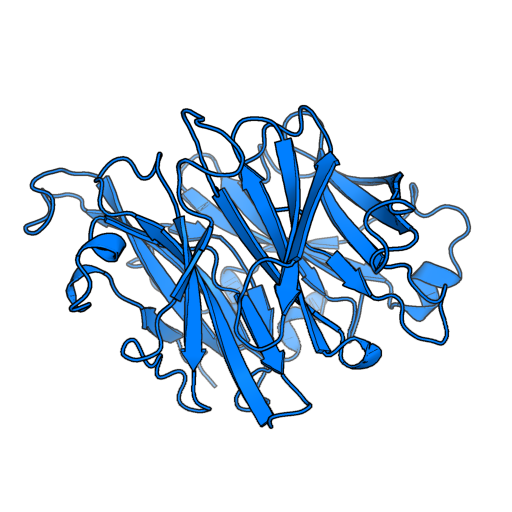 127 LEU A N 1
ATOM 1017 C CA . LEU A 1 127 ? 12.165 -0.554 8.635 1.00 95.81 127 LEU A CA 1
ATOM 1018 C C . LEU A 1 127 ? 13.223 0.425 8.127 1.00 95.81 127 LEU A C 1
ATOM 1020 O O . LEU A 1 127 ? 14.365 0.038 7.890 1.00 95.81 127 LEU A O 1
ATOM 1024 N N . VAL A 1 128 ? 12.833 1.694 7.976 1.00 95.62 128 VAL A N 1
ATOM 1025 C CA . VAL A 1 128 ? 13.684 2.765 7.446 1.00 95.62 128 VAL A CA 1
ATOM 1026 C C . VAL A 1 128 ? 13.429 4.035 8.250 1.00 95.62 128 VAL A C 1
ATOM 1028 O O . VAL A 1 128 ? 12.323 4.574 8.235 1.00 95.62 128 VAL A O 1
ATOM 1031 N N . GLY A 1 129 ? 14.457 4.504 8.958 1.00 94.06 129 GLY A N 1
ATOM 1032 C CA . GLY A 1 129 ? 14.412 5.769 9.690 1.00 94.06 129 GLY A CA 1
ATOM 1033 C C . GLY A 1 129 ? 14.637 6.968 8.767 1.00 94.06 129 GLY A C 1
ATOM 1034 O O . GLY A 1 129 ? 15.427 6.885 7.826 1.00 94.06 129 GLY A O 1
ATOM 1035 N N . GLY A 1 130 ? 13.964 8.087 9.028 1.00 91.56 130 GLY A N 1
ATOM 1036 C CA . GLY A 1 130 ? 14.093 9.313 8.236 1.00 91.56 130 GLY A CA 1
ATOM 1037 C C . GLY A 1 130 ? 13.588 9.189 6.794 1.00 91.56 130 GLY A C 1
ATOM 1038 O O . GLY A 1 130 ? 13.972 9.995 5.947 1.00 91.56 130 GLY A O 1
ATOM 1039 N N . PHE A 1 131 ? 12.732 8.203 6.529 1.00 90.69 131 PHE A N 1
ATOM 1040 C CA . PHE A 1 131 ? 12.094 7.944 5.247 1.00 90.69 131 PHE A CA 1
ATOM 1041 C C . PHE A 1 131 ? 11.413 9.195 4.657 1.00 90.69 131 PHE A C 1
ATOM 1043 O O . PHE A 1 131 ? 11.683 9.532 3.511 1.00 90.69 131 PHE A O 1
ATOM 1050 N N . ASN A 1 132 ? 10.628 9.944 5.448 1.00 86.06 132 ASN A N 1
ATOM 1051 C CA . ASN A 1 132 ? 9.984 11.216 5.056 1.00 86.06 132 ASN A CA 1
ATOM 1052 C C . ASN A 1 132 ? 9.272 11.183 3.679 1.00 86.06 132 ASN A C 1
ATOM 1054 O O . ASN A 1 132 ? 9.433 12.109 2.880 1.00 86.06 132 ASN A O 1
ATOM 1058 N N . LYS A 1 133 ? 8.509 10.120 3.39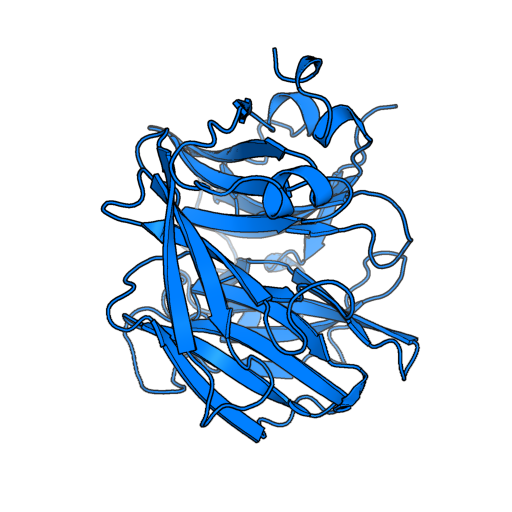0 1.00 85.81 133 LYS A N 1
ATOM 1059 C CA . LYS A 1 133 ? 7.662 9.994 2.189 1.00 85.81 133 LYS A CA 1
ATOM 1060 C C . LYS A 1 133 ? 6.240 9.593 2.565 1.00 85.81 133 LYS A C 1
ATOM 1062 O O . LYS A 1 133 ? 6.017 8.980 3.612 1.00 85.81 133 LYS A O 1
ATOM 1067 N N . ASP A 1 134 ? 5.307 9.863 1.662 1.00 81.75 134 ASP A N 1
ATOM 1068 C CA . ASP A 1 134 ? 3.898 9.500 1.829 1.00 81.75 134 ASP A CA 1
ATOM 1069 C C . ASP A 1 134 ? 3.626 8.068 1.363 1.00 81.75 134 ASP A C 1
ATOM 1071 O O . ASP A 1 134 ? 2.685 7.424 1.833 1.00 81.75 134 ASP A O 1
ATOM 1075 N N . SER A 1 135 ? 4.506 7.516 0.522 1.00 80.88 135 SER A N 1
ATOM 1076 C CA . SER A 1 135 ? 4.501 6.096 0.191 1.00 80.88 135 SER A CA 1
ATOM 1077 C C . SER A 1 135 ? 4.606 5.254 1.451 1.00 80.88 135 SER A C 1
ATOM 1079 O O . SER A 1 135 ? 5.355 5.560 2.365 1.00 80.88 135 SER A O 1
ATOM 1081 N N . GLY A 1 136 ? 3.906 4.129 1.485 1.00 83.25 136 GLY A N 1
ATOM 1082 C CA . GLY A 1 136 ? 4.246 3.058 2.414 1.00 83.25 136 GLY A CA 1
ATOM 1083 C C . GLY A 1 136 ? 5.576 2.416 2.004 1.00 83.25 136 GLY A C 1
ATOM 1084 O O . GLY A 1 136 ? 6.269 2.893 1.101 1.00 83.25 136 GLY A O 1
ATOM 1085 N N . PHE A 1 137 ? 5.891 1.277 2.612 1.00 94.06 137 PHE A N 1
ATOM 1086 C CA . PHE A 1 137 ? 7.040 0.453 2.230 1.00 94.06 137 PHE A CA 1
ATOM 1087 C C . PHE A 1 137 ? 6.547 -0.936 1.790 1.00 94.06 137 PHE A C 1
ATOM 1089 O O . PHE A 1 137 ? 6.677 -1.892 2.552 1.00 94.06 137 PHE A O 1
ATOM 1096 N N . PRO A 1 138 ? 5.876 -1.053 0.622 1.00 95.00 138 PRO A N 1
ATOM 1097 C CA . PRO A 1 138 ? 5.292 -2.314 0.173 1.00 95.00 138 PRO A CA 1
ATOM 1098 C C . PRO A 1 138 ? 6.354 -3.410 0.107 1.00 95.00 138 PRO A C 1
ATOM 1100 O O . PRO A 1 138 ? 7.429 -3.199 -0.446 1.00 95.00 138 PRO A O 1
ATOM 1103 N N . ILE A 1 139 ? 6.018 -4.594 0.618 1.00 95.31 139 ILE A N 1
ATOM 1104 C CA . ILE A 1 139 ? 6.885 -5.777 0.608 1.00 95.31 139 ILE A CA 1
ATOM 1105 C C . ILE A 1 139 ? 6.216 -6.945 -0.127 1.00 95.31 139 ILE A C 1
ATOM 1107 O O . ILE A 1 139 ? 4.994 -7.114 -0.059 1.00 95.31 139 ILE A O 1
ATOM 1111 N N . ARG A 1 140 ? 7.003 -7.766 -0.831 1.00 93.00 140 ARG A N 1
ATOM 1112 C CA . ARG A 1 140 ? 6.561 -9.021 -1.465 1.00 93.00 140 ARG A CA 1
ATOM 1113 C C . ARG A 1 140 ? 7.552 -10.141 -1.146 1.00 93.00 140 ARG A C 1
ATOM 1115 O O . ARG A 1 140 ? 8.739 -9.968 -1.417 1.00 93.00 140 ARG A O 1
ATOM 1122 N N . PRO A 1 141 ? 7.104 -11.274 -0.579 1.00 90.81 141 PRO A N 1
ATOM 1123 C CA . PRO A 1 141 ? 8.003 -12.366 -0.226 1.00 90.81 141 PRO A CA 1
ATOM 1124 C C . PRO A 1 141 ? 8.640 -12.957 -1.487 1.00 90.81 141 PRO A C 1
ATOM 1126 O O . PRO A 1 141 ? 7.991 -13.065 -2.527 1.00 90.81 141 PRO A O 1
ATOM 1129 N N . THR A 1 142 ? 9.903 -13.368 -1.387 1.00 85.31 142 THR A N 1
ATOM 1130 C CA . THR A 1 142 ? 10.636 -13.992 -2.506 1.00 85.31 142 THR A CA 1
ATOM 1131 C C . THR A 1 142 ? 10.273 -15.468 -2.712 1.00 85.31 142 THR A C 1
ATOM 1133 O O . THR A 1 142 ? 10.559 -16.040 -3.762 1.00 85.31 142 THR A O 1
ATOM 1136 N N . GLY A 1 143 ? 9.585 -16.077 -1.741 1.00 79.12 143 GLY A N 1
ATOM 1137 C CA . GLY A 1 143 ? 9.119 -17.462 -1.798 1.00 79.12 143 GLY A CA 1
ATOM 1138 C C . GLY A 1 143 ? 10.202 -18.495 -1.469 1.00 79.12 143 GLY A C 1
ATOM 1139 O O . GLY A 1 143 ? 11.348 -18.166 -1.183 1.00 79.12 143 GLY A O 1
ATOM 1140 N N . ALA A 1 144 ? 9.821 -19.776 -1.491 1.00 75.50 144 ALA A N 1
ATOM 1141 C CA . ALA A 1 144 ? 10.692 -20.884 -1.080 1.00 75.50 144 ALA A CA 1
ATOM 1142 C C . ALA A 1 144 ? 11.858 -21.170 -2.044 1.00 75.50 144 ALA A C 1
ATOM 1144 O O . ALA A 1 144 ? 12.830 -21.805 -1.647 1.00 75.50 144 ALA A O 1
ATOM 1145 N N . TYR A 1 145 ? 11.745 -20.725 -3.298 1.00 68.88 145 TYR A N 1
ATOM 1146 C CA . TYR A 1 145 ? 12.767 -20.905 -4.334 1.00 68.88 145 TYR A CA 1
ATOM 1147 C C . TYR A 1 145 ? 13.729 -19.714 -4.447 1.00 68.88 145 TYR A C 1
ATOM 1149 O O . TYR A 1 145 ? 14.751 -19.827 -5.116 1.00 68.88 145 TYR A O 1
ATOM 1157 N N . GLY A 1 146 ? 13.407 -18.591 -3.797 1.00 70.88 146 GLY A N 1
ATOM 1158 C CA . GLY A 1 146 ? 14.331 -17.484 -3.576 1.00 70.88 146 GLY A CA 1
ATOM 1159 C C . GLY A 1 146 ? 15.098 -17.666 -2.266 1.00 70.88 146 GLY A C 1
ATOM 1160 O O . GLY A 1 146 ? 15.441 -18.779 -1.866 1.00 70.88 146 GLY A O 1
ATOM 1161 N N . ASN A 1 147 ? 15.325 -16.562 -1.556 1.00 77.81 147 ASN A N 1
ATOM 1162 C CA . ASN A 1 147 ? 15.875 -16.613 -0.206 1.00 77.81 147 ASN A CA 1
ATOM 1163 C C . ASN A 1 147 ? 14.726 -16.743 0.802 1.00 77.81 147 ASN A C 1
ATOM 1165 O O . ASN A 1 147 ? 13.962 -15.806 1.032 1.00 77.81 147 ASN A O 1
ATOM 1169 N N . ILE A 1 148 ? 14.591 -17.924 1.410 1.00 85.00 148 ILE A N 1
ATOM 1170 C CA . ILE A 1 148 ? 13.598 -18.177 2.462 1.00 85.00 148 ILE A CA 1
ATOM 1171 C C . ILE A 1 148 ? 13.708 -17.088 3.543 1.00 85.00 148 ILE A C 1
ATOM 1173 O O . ILE A 1 148 ? 14.807 -16.793 4.000 1.00 85.00 148 ILE A O 1
ATOM 1177 N N . ARG A 1 149 ? 12.557 -16.539 3.963 1.00 90.69 149 ARG A N 1
ATOM 1178 C CA . ARG A 1 149 ? 12.400 -15.402 4.901 1.00 90.69 149 ARG A CA 1
ATOM 1179 C C . ARG A 1 149 ? 12.765 -14.024 4.356 1.00 90.69 149 ARG A C 1
ATOM 1181 O O . ARG A 1 149 ? 12.645 -13.054 5.098 1.00 90.69 149 ARG A O 1
ATOM 1188 N N . ASP A 1 150 ? 13.107 -13.897 3.083 1.00 92.12 150 ASP A N 1
ATOM 1189 C CA . ASP A 1 150 ? 13.384 -12.592 2.494 1.00 92.12 150 ASP A CA 1
ATOM 1190 C C . ASP A 1 150 ? 12.218 -12.087 1.638 1.00 92.12 150 ASP A C 1
ATOM 1192 O O . ASP A 1 150 ? 11.449 -12.859 1.046 1.00 92.12 150 ASP A O 1
ATOM 1196 N N . ALA A 1 151 ? 12.105 -10.766 1.540 1.00 93.25 151 ALA A N 1
ATOM 1197 C CA . ALA A 1 151 ? 11.120 -10.072 0.724 1.00 93.25 151 ALA A CA 1
ATOM 1198 C C . ALA A 1 151 ? 11.771 -8.949 -0.090 1.00 93.25 151 ALA A C 1
ATOM 1200 O O . ALA A 1 151 ? 12.697 -8.292 0.371 1.00 93.25 151 ALA A O 1
ATOM 1201 N N . LEU A 1 152 ? 11.250 -8.691 -1.285 1.00 92.38 152 LEU A N 1
ATOM 1202 C CA . LEU A 1 152 ? 11.555 -7.473 -2.031 1.00 92.38 152 LEU A CA 1
ATOM 1203 C C . LEU A 1 152 ? 10.688 -6.331 -1.513 1.00 92.38 152 LEU A C 1
ATOM 1205 O O . LEU A 1 152 ? 9.559 -6.560 -1.073 1.00 92.38 152 LEU A O 1
ATOM 1209 N N . ALA A 1 153 ? 11.185 -5.107 -1.626 1.00 94.56 153 ALA A N 1
ATOM 1210 C CA . ALA A 1 153 ? 10.410 -3.900 -1.401 1.00 94.56 153 ALA A CA 1
ATOM 1211 C C . ALA A 1 153 ? 10.766 -2.825 -2.423 1.00 94.56 153 ALA A C 1
ATOM 1213 O O . ALA A 1 153 ? 11.879 -2.801 -2.949 1.00 94.56 153 ALA A O 1
ATOM 1214 N N . VAL A 1 154 ? 9.832 -1.912 -2.665 1.00 92.50 154 VAL A N 1
ATOM 1215 C CA . VAL A 1 154 ? 10.079 -0.710 -3.467 1.00 92.50 154 VAL A CA 1
ATOM 1216 C C . VAL A 1 154 ? 9.585 0.517 -2.726 1.00 92.50 154 VAL A C 1
ATOM 1218 O O . VAL A 1 154 ? 8.593 0.454 -2.002 1.00 92.50 154 VAL A O 1
ATOM 1221 N N . ALA A 1 155 ? 10.264 1.640 -2.916 1.00 93.12 155 ALA A N 1
ATOM 1222 C CA . ALA A 1 155 ? 9.862 2.908 -2.325 1.00 93.12 155 ALA A CA 1
ATOM 1223 C C . ALA A 1 155 ? 10.403 4.100 -3.126 1.00 93.12 155 ALA A C 1
ATOM 1225 O O . ALA A 1 155 ? 11.425 3.958 -3.803 1.00 93.12 155 ALA A O 1
ATOM 1226 N N . PRO A 1 156 ? 9.777 5.288 -3.026 1.00 90.62 156 PRO A N 1
ATOM 1227 C CA . PRO A 1 156 ? 10.390 6.518 -3.501 1.00 90.62 156 PRO A CA 1
ATOM 1228 C C . PRO A 1 156 ? 11.694 6.797 -2.743 1.00 90.62 156 PRO A C 1
ATOM 1230 O O . PRO A 1 156 ? 11.740 6.695 -1.516 1.00 90.62 156 PRO A O 1
ATOM 1233 N N . ILE A 1 157 ? 12.739 7.207 -3.459 1.00 88.31 157 ILE A N 1
ATOM 1234 C CA . ILE A 1 157 ? 14.036 7.597 -2.887 1.00 88.31 157 ILE A CA 1
ATOM 1235 C C . ILE A 1 157 ? 14.428 9.019 -3.303 1.00 88.31 157 ILE A C 1
ATOM 1237 O O . ILE A 1 157 ? 13.797 9.640 -4.161 1.00 88.31 157 ILE A O 1
ATOM 1241 N N . GLY A 1 158 ? 15.466 9.565 -2.663 1.00 82.81 158 GLY A N 1
ATOM 1242 C CA . GLY A 1 158 ? 15.966 10.912 -2.948 1.00 82.81 158 GLY A CA 1
ATOM 1243 C C . GLY A 1 158 ? 14.917 11.993 -2.678 1.00 82.81 158 GLY A C 1
ATOM 1244 O O . GLY A 1 158 ? 14.287 12.021 -1.622 1.00 82.81 158 GLY A O 1
ATOM 1245 N N . ASP A 1 159 ? 14.690 12.870 -3.648 1.00 77.62 159 ASP A N 1
ATOM 1246 C CA . ASP A 1 159 ? 13.647 13.906 -3.659 1.00 77.62 159 ASP A CA 1
ATOM 1247 C C . ASP A 1 159 ? 12.272 13.378 -4.115 1.00 77.62 159 ASP A C 1
ATOM 1249 O O . ASP A 1 159 ? 11.413 14.154 -4.510 1.00 77.62 159 ASP A O 1
ATOM 1253 N N . SER A 1 160 ? 12.060 12.058 -4.036 1.00 80.56 160 SER A N 1
ATOM 1254 C CA . SER A 1 160 ? 10.903 11.335 -4.580 1.00 80.56 160 SER A CA 1
ATOM 1255 C C . SER A 1 160 ? 10.902 11.185 -6.102 1.00 80.56 160 SER A C 1
ATOM 1257 O O . SER A 1 160 ? 9.992 10.550 -6.618 1.00 80.56 160 SER A O 1
ATOM 1259 N N . SER A 1 161 ? 11.892 11.680 -6.851 1.00 80.81 161 SER A N 1
ATOM 1260 C CA . SER A 1 161 ? 11.916 11.514 -8.319 1.00 80.81 161 SER A CA 1
ATOM 1261 C C . SER A 1 161 ? 12.316 10.108 -8.793 1.00 80.81 161 SER A C 1
ATOM 1263 O O . SER A 1 161 ? 12.160 9.789 -9.971 1.00 80.81 161 SER A O 1
ATOM 1265 N N . ALA A 1 162 ? 12.814 9.256 -7.894 1.00 86.75 162 ALA A N 1
ATOM 1266 C CA . ALA A 1 162 ? 13.343 7.934 -8.218 1.00 86.75 162 ALA A CA 1
ATOM 1267 C C . ALA A 1 162 ? 12.680 6.811 -7.412 1.00 86.75 162 ALA A C 1
ATOM 1269 O O . ALA A 1 162 ? 12.205 7.030 -6.295 1.00 86.75 162 ALA A O 1
ATOM 1270 N N . VAL A 1 163 ? 12.686 5.603 -7.978 1.00 89.00 163 VAL A N 1
ATOM 1271 C CA . VAL A 1 163 ? 12.186 4.371 -7.357 1.00 89.00 163 VAL A CA 1
ATOM 1272 C C . VAL A 1 163 ? 13.376 3.518 -6.924 1.00 89.00 163 VAL A C 1
ATOM 1274 O O . VAL A 1 163 ? 14.191 3.114 -7.752 1.00 89.00 163 VAL A O 1
ATOM 1277 N N . GLY A 1 164 ? 13.476 3.235 -5.627 1.00 89.75 164 GLY A N 1
ATOM 1278 C CA . GLY A 1 164 ? 14.475 2.329 -5.063 1.00 89.75 164 GLY A CA 1
ATOM 1279 C C . GLY A 1 164 ? 13.965 0.894 -4.964 1.00 89.75 164 GLY A C 1
ATOM 1280 O O . GLY A 1 164 ? 12.778 0.675 -4.707 1.00 89.75 164 GLY A O 1
ATOM 1281 N N . LEU A 1 165 ? 14.873 -0.069 -5.129 1.00 90.12 165 LEU A N 1
ATOM 1282 C CA . LEU A 1 165 ? 14.674 -1.480 -4.800 1.00 90.12 165 LEU A CA 1
ATOM 1283 C C . LEU A 1 165 ? 15.387 -1.801 -3.492 1.00 90.12 165 LEU A C 1
ATOM 1285 O O . LEU A 1 165 ? 16.546 -1.442 -3.292 1.00 90.12 165 LEU A O 1
ATOM 1289 N N . PHE A 1 166 ? 14.715 -2.558 -2.636 1.00 92.31 166 PHE A N 1
ATOM 1290 C CA . PHE A 1 166 ? 15.270 -3.000 -1.369 1.00 92.31 166 PHE A CA 1
ATOM 1291 C C . PHE A 1 166 ? 15.060 -4.496 -1.186 1.00 92.31 166 PHE A C 1
ATOM 1293 O O . PHE A 1 166 ? 14.050 -5.058 -1.618 1.00 92.31 166 PHE A O 1
ATOM 1300 N N . MET A 1 167 ? 15.991 -5.119 -0.474 1.00 91.94 167 MET A N 1
ATOM 1301 C CA . MET A 1 167 ? 15.820 -6.460 0.064 1.00 91.94 167 MET A CA 1
ATOM 1302 C C . MET A 1 167 ? 15.574 -6.374 1.564 1.00 91.94 167 MET A C 1
ATOM 1304 O O . MET A 1 167 ? 16.371 -5.813 2.314 1.00 91.94 167 MET A O 1
ATOM 1308 N N . VAL A 1 168 ? 14.466 -6.946 2.010 1.00 95.50 168 VAL A N 1
ATOM 1309 C CA . VAL A 1 168 ? 14.115 -7.081 3.420 1.00 95.50 168 VAL A CA 1
ATOM 1310 C C . VAL A 1 168 ? 14.483 -8.493 3.852 1.00 95.50 168 VAL A C 1
ATOM 1312 O O . VAL A 1 168 ? 13.794 -9.453 3.510 1.00 95.50 168 VAL A O 1
ATOM 1315 N N . ARG A 1 169 ? 15.591 -8.613 4.582 1.00 94.56 169 ARG A N 1
ATOM 1316 C CA . ARG A 1 169 ? 16.106 -9.878 5.111 1.00 94.56 169 ARG A CA 1
ATOM 1317 C C . ARG A 1 169 ? 15.369 -10.284 6.373 1.00 94.56 169 ARG A C 1
ATOM 1319 O O . ARG A 1 169 ? 15.119 -9.414 7.209 1.00 94.56 169 ARG A O 1
ATOM 1326 N N . ASN A 1 170 ? 15.120 -11.582 6.550 1.00 95.12 170 ASN A N 1
ATOM 1327 C CA . ASN A 1 170 ? 14.500 -12.149 7.760 1.00 95.12 170 ASN A CA 1
ATOM 1328 C C . ASN A 1 170 ? 13.190 -11.436 8.150 1.00 95.12 170 ASN A C 1
ATOM 1330 O O . ASN A 1 170 ? 13.003 -11.010 9.290 1.00 95.12 170 ASN A O 1
ATOM 1334 N N . VAL A 1 171 ? 12.291 -11.256 7.182 1.00 94.69 171 VAL A N 1
ATOM 1335 C CA . VAL A 1 171 ? 11.055 -10.472 7.326 1.00 94.69 171 VAL A CA 1
ATOM 1336 C C . VAL A 1 171 ? 10.110 -11.011 8.410 1.00 94.69 171 VAL A C 1
ATOM 1338 O O . VAL A 1 171 ? 9.265 -10.274 8.909 1.00 94.69 171 VAL A O 1
ATOM 1341 N N . ASP A 1 172 ? 10.248 -12.283 8.788 1.00 93.00 172 ASP A N 1
ATOM 1342 C CA . ASP A 1 172 ? 9.427 -12.971 9.786 1.00 93.00 172 ASP A CA 1
ATOM 1343 C C . ASP A 1 172 ? 10.004 -12.962 11.215 1.00 93.00 172 ASP A C 1
ATOM 1345 O O . ASP A 1 172 ? 9.384 -13.516 12.129 1.00 93.00 172 ASP A O 1
ATOM 1349 N N . ASP A 1 173 ? 11.156 -12.317 11.432 1.00 95.38 173 ASP A N 1
ATOM 1350 C CA . ASP A 1 173 ? 11.754 -12.111 12.753 1.00 95.38 173 ASP A CA 1
ATOM 1351 C C . ASP A 1 173 ? 12.127 -10.639 12.961 1.00 95.38 173 ASP A C 1
ATOM 1353 O O . ASP A 1 173 ? 13.136 -10.147 12.459 1.00 95.38 173 ASP A O 1
ATOM 1357 N N . LEU A 1 174 ? 11.343 -9.926 13.775 1.00 96.81 174 LEU A N 1
ATOM 1358 C CA . LEU A 1 174 ? 11.580 -8.508 14.056 1.00 96.81 174 LEU A CA 1
ATOM 1359 C C . LEU A 1 174 ? 12.970 -8.227 14.655 1.00 96.81 174 LEU A C 1
ATOM 1361 O O . LEU A 1 174 ? 13.498 -7.138 14.450 1.00 96.81 174 LEU A O 1
ATOM 1365 N N . ASN A 1 175 ? 13.613 -9.160 15.355 1.00 96.81 175 ASN A N 1
ATOM 1366 C CA . ASN A 1 175 ? 14.942 -8.918 15.923 1.00 96.81 175 ASN A CA 1
ATOM 1367 C C . ASN A 1 175 ? 16.039 -9.001 14.855 1.00 96.81 175 ASN A C 1
ATOM 1369 O O . ASN A 1 175 ? 16.962 -8.184 14.853 1.00 96.81 175 ASN A O 1
ATOM 1373 N N . GLU A 1 176 ? 15.908 -9.937 13.917 1.00 96.88 176 GLU A N 1
ATOM 1374 C CA . GLU A 1 176 ? 16.898 -10.194 12.865 1.00 96.88 176 GLU A CA 1
ATOM 1375 C C . GLU A 1 176 ? 16.628 -9.428 11.564 1.00 96.88 176 GLU A C 1
ATOM 1377 O O . GLU A 1 176 ? 17.525 -9.333 10.721 1.00 96.88 176 GLU A O 1
ATOM 1382 N N . LEU A 1 177 ? 15.427 -8.854 11.422 1.00 97.19 177 LEU A N 1
ATOM 1383 C CA . LEU A 1 177 ? 14.987 -8.133 10.232 1.00 97.19 177 LEU A CA 1
ATOM 1384 C C . LEU A 1 177 ? 15.944 -6.999 9.872 1.00 97.19 177 LEU A C 1
ATOM 1386 O O . LEU A 1 177 ? 16.260 -6.156 10.724 1.00 97.19 177 LEU A O 1
ATOM 1390 N N . LYS A 1 178 ? 16.346 -6.932 8.600 1.00 96.94 178 LYS A N 1
ATOM 1391 C CA . LYS A 1 178 ? 17.194 -5.861 8.053 1.00 96.94 178 LYS A CA 1
ATOM 1392 C C . LYS A 1 178 ? 16.717 -5.430 6.675 1.00 96.94 178 LYS A C 1
ATOM 1394 O O . LYS A 1 178 ? 16.240 -6.254 5.906 1.00 96.94 178 LYS A O 1
ATOM 1399 N N . VAL A 1 179 ? 16.894 -4.151 6.362 1.00 97.06 179 VAL A N 1
ATOM 1400 C CA . VAL A 1 179 ? 16.641 -3.600 5.028 1.00 97.06 179 VAL A CA 1
ATOM 1401 C C . VAL A 1 179 ? 17.984 -3.309 4.365 1.00 97.06 179 VAL A C 1
ATOM 1403 O O . VAL A 1 179 ? 18.811 -2.589 4.923 1.00 97.06 179 VAL A O 1
ATOM 1406 N N . GLU A 1 180 ? 18.205 -3.889 3.193 1.00 93.56 180 GLU A N 1
ATOM 1407 C CA . GLU A 1 180 ? 19.345 -3.628 2.319 1.00 93.56 180 GLU A CA 1
ATOM 1408 C C . GLU A 1 180 ? 18.872 -2.774 1.141 1.00 93.56 180 GLU A C 1
ATOM 1410 O O . GLU A 1 180 ? 17.944 -3.156 0.430 1.00 93.56 180 GLU A O 1
ATOM 1415 N N . ASP A 1 181 ? 19.520 -1.632 0.921 1.00 90.81 181 ASP A N 1
ATOM 1416 C CA . ASP A 1 181 ? 19.326 -0.828 -0.286 1.00 90.81 181 ASP A CA 1
ATOM 1417 C C . ASP A 1 181 ? 20.064 -1.490 -1.454 1.00 90.81 181 ASP A C 1
ATOM 1419 O O . ASP A 1 181 ? 21.293 -1.621 -1.448 1.00 90.81 181 ASP A O 1
ATOM 1423 N N . TRP A 1 182 ? 19.298 -1.959 -2.435 1.00 87.06 182 TRP A N 1
ATOM 1424 C CA . TRP A 1 182 ? 19.818 -2.614 -3.631 1.00 87.06 182 TRP A CA 1
ATOM 1425 C C . TRP A 1 182 ? 19.994 -1.640 -4.802 1.00 87.06 182 TRP A C 1
ATOM 1427 O O . TRP A 1 182 ? 20.596 -2.008 -5.810 1.00 87.06 182 TRP A O 1
ATOM 1437 N N . GLY A 1 183 ? 19.595 -0.377 -4.637 1.00 85.69 183 GLY A N 1
ATOM 1438 C CA . GLY A 1 183 ? 19.838 0.727 -5.556 1.00 85.69 183 GLY A CA 1
ATOM 1439 C C . GLY A 1 183 ? 18.585 1.278 -6.233 1.00 85.69 183 GLY A C 1
ATOM 1440 O O . GLY A 1 183 ? 17.448 0.950 -5.896 1.00 85.69 183 GLY A O 1
ATOM 1441 N N . GLU A 1 184 ? 18.819 2.162 -7.199 1.00 87.69 184 GLU A N 1
ATOM 1442 C CA . GLU A 1 184 ? 17.786 2.827 -7.994 1.00 87.69 184 GLU A CA 1
ATOM 1443 C C . GLU A 1 184 ? 17.376 1.932 -9.175 1.00 87.69 184 GLU A C 1
ATOM 1445 O O . GLU A 1 184 ? 18.232 1.455 -9.915 1.00 87.69 184 GLU A O 1
ATOM 1450 N N . LEU A 1 185 ? 16.071 1.712 -9.350 1.00 82.56 185 LEU A N 1
ATOM 1451 C CA . LEU A 1 185 ? 15.489 1.000 -10.497 1.00 82.56 185 LEU A CA 1
ATOM 1452 C C . LEU A 1 185 ? 15.202 1.921 -11.684 1.00 82.56 185 LEU A C 1
ATOM 1454 O O . LEU A 1 185 ? 15.044 1.482 -12.820 1.00 82.56 185 LEU A O 1
ATOM 1458 N N . GLY A 1 186 ? 15.035 3.206 -11.400 1.00 79.12 186 GLY A N 1
ATOM 1459 C CA . GLY A 1 186 ? 14.692 4.201 -12.393 1.00 79.12 186 GLY A CA 1
ATOM 1460 C C . GLY A 1 186 ? 14.288 5.516 -11.753 1.00 79.12 186 GLY A C 1
ATOM 1461 O O . GLY A 1 186 ? 13.914 5.584 -10.578 1.00 79.12 186 GLY A O 1
ATOM 1462 N N . ARG A 1 187 ? 14.345 6.563 -12.568 1.00 80.38 187 ARG A N 1
ATOM 1463 C CA . ARG A 1 187 ? 13.967 7.924 -12.212 1.00 80.38 187 ARG A CA 1
ATOM 1464 C C . ARG A 1 187 ? 13.137 8.508 -13.324 1.00 80.38 187 ARG A C 1
ATOM 1466 O O . ARG A 1 187 ? 13.610 8.588 -14.456 1.00 80.38 187 ARG A O 1
ATOM 1473 N N . TRP A 1 188 ? 11.940 8.956 -12.982 1.00 64.00 188 TRP A N 1
ATOM 1474 C CA . TRP A 1 188 ? 11.122 9.733 -13.890 1.00 64.00 188 TRP A CA 1
ATOM 1475 C C . TRP A 1 188 ? 10.018 10.492 -13.150 1.00 64.00 188 TRP A C 1
ATOM 1477 O O . TRP A 1 188 ? 9.602 10.111 -12.058 1.00 64.00 188 TRP A O 1
ATOM 1487 N N . GLY A 1 189 ? 9.562 11.596 -13.745 1.00 63.12 189 GLY A N 1
ATOM 1488 C CA . GLY A 1 189 ? 8.607 12.518 -13.130 1.00 63.12 189 GLY A CA 1
ATOM 1489 C C . GLY A 1 189 ? 9.246 13.518 -12.155 1.00 63.12 189 GLY A C 1
ATOM 1490 O O . GLY A 1 189 ? 10.460 13.545 -11.949 1.00 63.12 189 GLY A O 1
ATOM 1491 N N . ARG A 1 190 ? 8.416 14.404 -11.585 1.00 67.06 190 ARG A N 1
ATOM 1492 C CA . ARG A 1 190 ? 8.847 15.382 -10.566 1.00 67.06 190 ARG A CA 1
ATOM 1493 C C . ARG A 1 190 ? 8.811 14.820 -9.147 1.00 67.06 190 ARG A C 1
ATOM 1495 O O . ARG A 1 190 ? 9.612 15.248 -8.325 1.00 67.06 190 ARG A O 1
ATOM 1502 N N . GLY A 1 191 ? 7.914 13.877 -8.878 1.00 79.00 191 GLY A N 1
ATOM 1503 C CA . GLY A 1 191 ? 7.766 13.245 -7.576 1.00 79.00 191 GLY A CA 1
ATOM 1504 C C . GLY A 1 191 ? 6.844 12.035 -7.656 1.00 79.00 191 GLY A C 1
ATOM 1505 O O . GLY A 1 191 ? 5.778 12.097 -8.262 1.00 79.00 191 GLY A O 1
ATOM 1506 N N . ASN A 1 192 ? 7.284 10.939 -7.055 1.00 78.75 192 ASN A N 1
ATOM 1507 C CA . ASN A 1 192 ? 6.522 9.723 -6.826 1.00 78.75 192 ASN A CA 1
ATOM 1508 C C . ASN A 1 192 ? 5.991 9.776 -5.390 1.00 78.75 192 ASN A C 1
ATOM 1510 O O . ASN A 1 192 ? 6.792 9.844 -4.453 1.00 78.75 192 ASN A O 1
ATOM 1514 N N . ASP A 1 193 ? 4.672 9.769 -5.220 1.00 82.25 193 ASP A N 1
ATOM 1515 C CA . ASP A 1 193 ? 4.060 9.949 -3.906 1.00 82.25 193 ASP A CA 1
ATOM 1516 C C . ASP A 1 193 ? 3.840 8.607 -3.211 1.00 82.25 193 ASP A C 1
ATOM 1518 O O . ASP A 1 193 ? 4.587 8.249 -2.303 1.00 82.25 193 ASP A O 1
ATOM 1522 N N . VAL A 1 194 ? 2.892 7.804 -3.703 1.00 88.38 194 VAL A N 1
ATOM 1523 C CA . VAL A 1 194 ? 2.559 6.486 -3.153 1.00 88.38 194 VAL A CA 1
ATOM 1524 C C . VAL A 1 194 ? 2.772 5.381 -4.181 1.00 88.38 194 VAL A C 1
ATOM 1526 O O . VAL A 1 194 ? 2.302 5.461 -5.316 1.00 88.38 194 VAL A O 1
ATOM 1529 N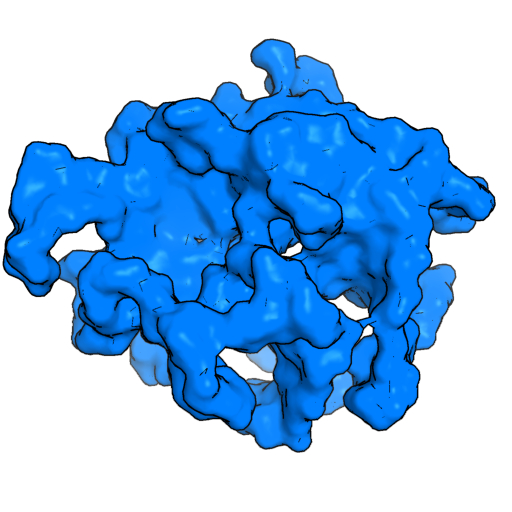 N . ILE A 1 195 ? 3.451 4.312 -3.755 1.00 92.88 195 ILE A N 1
ATOM 1530 C CA . ILE A 1 195 ? 3.847 3.194 -4.618 1.00 92.88 195 ILE A CA 1
ATOM 1531 C C . ILE A 1 195 ? 3.229 1.867 -4.147 1.00 92.88 195 ILE A C 1
ATOM 1533 O O . ILE A 1 195 ? 2.960 1.649 -2.959 1.00 92.88 195 ILE A O 1
ATOM 1537 N N . ASP A 1 196 ? 2.996 0.962 -5.092 1.00 94.81 196 ASP A N 1
ATOM 1538 C CA . ASP A 1 196 ? 2.854 -0.475 -4.855 1.00 94.81 196 ASP A CA 1
ATOM 1539 C C . ASP A 1 196 ? 3.493 -1.261 -6.009 1.00 94.81 196 ASP A C 1
ATOM 1541 O O . ASP A 1 196 ? 3.854 -0.686 -7.034 1.00 94.81 196 ASP A O 1
ATOM 1545 N N . PHE A 1 197 ? 3.668 -2.572 -5.867 1.00 94.50 197 PHE A N 1
ATOM 1546 C CA . PHE A 1 197 ? 4.262 -3.380 -6.932 1.00 94.50 197 PHE A CA 1
ATOM 1547 C C . PHE A 1 197 ? 3.786 -4.827 -6.939 1.00 94.50 197 PHE A C 1
ATOM 1549 O O . PHE A 1 197 ? 3.181 -5.340 -5.993 1.00 94.50 197 PHE A O 1
ATOM 1556 N N . THR A 1 198 ? 4.081 -5.497 -8.043 1.00 92.56 198 THR A N 1
ATOM 1557 C CA . THR A 1 198 ? 3.830 -6.920 -8.247 1.00 92.56 198 THR A CA 1
ATOM 1558 C C . THR A 1 198 ? 5.110 -7.600 -8.691 1.00 92.56 198 THR A C 1
ATOM 1560 O O . THR A 1 198 ? 5.977 -6.971 -9.293 1.00 92.56 198 THR A O 1
ATOM 1563 N N . THR A 1 199 ? 5.228 -8.883 -8.366 1.00 88.50 199 THR A N 1
ATOM 1564 C CA . THR A 1 199 ? 6.305 -9.765 -8.835 1.00 88.50 199 THR A CA 1
ATOM 1565 C C . THR A 1 199 ? 5.789 -10.840 -9.791 1.00 88.50 199 THR A C 1
ATOM 1567 O O . THR A 1 199 ? 6.584 -11.540 -10.411 1.00 88.50 199 THR A O 1
ATOM 1570 N N . MET A 1 200 ? 4.464 -10.971 -9.925 1.00 85.69 200 MET A N 1
ATOM 1571 C CA . MET A 1 200 ? 3.797 -11.899 -10.832 1.00 85.69 200 MET A CA 1
ATOM 1572 C C . MET A 1 200 ? 2.672 -11.171 -11.583 1.00 85.69 200 MET A C 1
ATOM 1574 O O . MET A 1 200 ? 1.885 -10.471 -10.942 1.00 85.69 200 MET A O 1
ATOM 1578 N N . PRO A 1 201 ? 2.565 -11.342 -12.915 1.00 82.50 201 PRO A N 1
ATOM 1579 C CA . PRO A 1 201 ? 3.388 -12.218 -13.761 1.00 82.50 201 PRO A CA 1
ATOM 1580 C C . PRO A 1 201 ? 4.816 -11.700 -14.013 1.00 82.50 201 PRO A C 1
ATOM 1582 O O . PRO A 1 201 ? 5.671 -12.463 -14.449 1.00 82.50 201 PRO A O 1
ATOM 1585 N N . ARG A 1 202 ? 5.090 -10.426 -13.731 1.00 87.94 202 ARG A N 1
ATOM 1586 C CA . ARG A 1 202 ? 6.412 -9.808 -13.882 1.00 87.94 202 ARG A CA 1
ATOM 1587 C C . ARG A 1 202 ? 6.656 -8.803 -12.769 1.00 87.94 202 ARG A C 1
ATOM 1589 O O . ARG A 1 202 ? 5.733 -8.475 -12.025 1.00 87.94 202 ARG A O 1
ATOM 1596 N N . PHE A 1 203 ? 7.875 -8.285 -12.687 1.00 88.75 203 PHE A N 1
ATOM 1597 C CA . PHE A 1 203 ? 8.145 -7.161 -11.811 1.00 88.75 203 PHE A CA 1
ATOM 1598 C C . PHE A 1 203 ? 7.594 -5.879 -12.413 1.00 88.75 203 PHE A C 1
ATOM 1600 O O . PHE A 1 203 ? 8.031 -5.431 -13.474 1.00 88.75 203 PHE A O 1
ATOM 1607 N N . GLN A 1 204 ? 6.608 -5.303 -11.742 1.00 91.88 204 GLN A N 1
ATOM 1608 C CA . GLN A 1 204 ? 5.972 -4.080 -12.193 1.00 91.88 204 GLN A CA 1
ATOM 1609 C C . GLN A 1 204 ? 5.594 -3.216 -11.008 1.00 91.88 204 GLN A C 1
ATOM 1611 O O . GLN A 1 204 ? 4.942 -3.681 -10.071 1.00 91.88 204 GLN A O 1
ATOM 1616 N N . VAL A 1 205 ? 6.006 -1.956 -11.075 1.00 93.31 205 VAL A N 1
ATOM 1617 C CA . VAL A 1 205 ? 5.760 -0.947 -10.050 1.00 93.31 205 VAL A CA 1
ATOM 1618 C C . VAL A 1 205 ? 4.630 -0.041 -10.525 1.00 93.31 205 VAL A C 1
ATOM 1620 O O . VAL A 1 205 ? 4.604 0.373 -11.682 1.00 93.31 205 VAL A O 1
ATOM 1623 N N . PHE A 1 206 ? 3.691 0.260 -9.641 1.00 94.00 206 PHE A N 1
ATOM 1624 C CA . PHE A 1 206 ? 2.572 1.168 -9.856 1.00 94.00 206 PHE A CA 1
ATOM 1625 C C . PHE A 1 206 ? 2.782 2.380 -8.964 1.00 94.00 206 PHE A C 1
ATOM 1627 O O . PHE A 1 206 ? 3.028 2.231 -7.766 1.00 94.00 206 PHE A O 1
ATOM 1634 N N . VAL A 1 207 ? 2.700 3.572 -9.541 1.00 92.00 207 VAL A N 1
ATOM 1635 C CA . VAL A 1 207 ? 3.092 4.799 -8.857 1.00 92.00 207 VAL A CA 1
ATOM 1636 C C . VAL A 1 207 ? 2.049 5.879 -9.064 1.00 92.00 207 VAL A C 1
ATOM 1638 O O . VAL A 1 207 ? 1.574 6.097 -10.176 1.00 92.00 207 VAL A O 1
ATOM 1641 N N . GLU A 1 208 ? 1.710 6.560 -7.980 1.00 91.62 208 GLU A N 1
ATOM 1642 C CA . GLU A 1 208 ? 1.105 7.880 -8.035 1.00 91.62 208 GLU A CA 1
ATOM 1643 C C . GLU A 1 208 ? 2.185 8.926 -8.302 1.00 91.62 208 GLU A C 1
ATOM 1645 O O . GLU A 1 208 ? 3.111 9.085 -7.504 1.00 91.62 208 GLU A O 1
ATOM 1650 N N . VAL A 1 209 ? 2.069 9.626 -9.426 1.00 87.75 209 VAL A N 1
ATOM 1651 C CA . VAL A 1 209 ? 3.012 10.671 -9.823 1.00 87.75 209 VAL A CA 1
ATOM 1652 C C . VAL A 1 209 ? 2.375 12.041 -9.680 1.00 87.75 209 VAL A C 1
ATOM 1654 O O . VAL A 1 209 ? 1.268 12.286 -10.167 1.00 87.75 209 VAL A O 1
ATOM 1657 N N . ASP A 1 210 ? 3.121 12.944 -9.050 1.00 82.56 210 ASP A N 1
ATOM 1658 C CA . ASP A 1 210 ? 2.801 14.361 -8.953 1.00 82.56 210 ASP A CA 1
ATOM 1659 C C . ASP A 1 210 ? 3.100 15.058 -10.286 1.00 82.56 210 ASP A C 1
ATOM 1661 O O . ASP A 1 210 ? 4.237 15.435 -10.603 1.00 82.56 210 ASP A O 1
ATOM 1665 N N . SER A 1 211 ? 2.065 15.167 -11.123 1.00 75.62 211 SER A N 1
ATOM 1666 C CA . SER A 1 211 ? 2.118 15.984 -12.334 1.00 75.62 211 SER A CA 1
ATOM 1667 C C . SER A 1 211 ? 1.759 17.436 -11.993 1.00 75.62 211 SER A C 1
ATOM 1669 O O . SER A 1 211 ? 0.996 17.662 -11.059 1.00 75.62 211 SER A O 1
ATOM 1671 N N . PRO A 1 212 ? 2.206 18.442 -12.776 1.00 70.44 212 PRO A N 1
ATOM 1672 C CA . PRO A 1 212 ? 2.046 19.862 -12.437 1.00 70.44 212 PRO A CA 1
ATOM 1673 C C . PRO A 1 212 ? 0.637 20.334 -12.042 1.00 70.44 212 PRO A C 1
ATOM 1675 O O . PRO A 1 212 ? 0.521 21.389 -11.429 1.00 70.44 212 PRO A O 1
ATOM 1678 N N . ASN A 1 213 ? -0.414 19.600 -12.424 1.00 71.94 213 ASN A N 1
ATOM 1679 C CA . ASN A 1 213 ? -1.801 19.970 -12.152 1.00 71.94 213 ASN A CA 1
ATOM 1680 C C . ASN A 1 213 ? -2.617 18.887 -11.423 1.00 71.94 213 ASN A C 1
ATOM 1682 O O . ASN A 1 213 ? -3.730 19.194 -10.998 1.00 71.94 213 ASN A O 1
ATOM 1686 N N . LYS A 1 214 ? -2.151 17.628 -11.366 1.00 82.88 214 LYS A N 1
ATOM 1687 C CA . LYS A 1 214 ? -2.944 16.466 -10.911 1.00 82.88 214 LYS A CA 1
ATOM 1688 C C . LYS A 1 214 ? -2.057 15.296 -10.480 1.00 82.88 214 LYS A C 1
ATOM 1690 O O . LYS A 1 214 ? -1.065 15.012 -11.152 1.00 82.88 214 LYS A O 1
ATOM 1695 N N . TRP A 1 215 ? -2.498 14.523 -9.496 1.00 86.75 215 TRP A N 1
ATOM 1696 C CA . TRP A 1 215 ? -1.996 13.164 -9.278 1.00 86.75 215 TRP A CA 1
ATOM 1697 C C . TRP A 1 215 ? -2.579 12.179 -10.294 1.00 86.75 215 TRP A C 1
ATOM 1699 O O . TRP A 1 215 ? -3.791 12.159 -10.549 1.00 86.75 215 TRP A O 1
ATOM 1709 N N . VAL A 1 216 ? -1.700 11.388 -10.909 1.00 89.62 216 VAL A N 1
ATOM 1710 C CA . VAL A 1 216 ? -2.049 10.390 -11.928 1.00 89.62 216 VAL A CA 1
ATOM 1711 C C . VAL A 1 216 ? -1.302 9.086 -11.692 1.00 89.62 216 VAL A C 1
ATOM 1713 O O . VAL A 1 216 ? -0.240 9.063 -11.073 1.00 89.62 216 VAL A O 1
ATOM 1716 N N . LEU A 1 217 ? -1.843 7.993 -12.229 1.00 91.81 217 LEU A N 1
ATOM 1717 C CA . LEU A 1 217 ? -1.217 6.683 -12.127 1.00 91.81 217 LEU A CA 1
ATOM 1718 C C . LEU A 1 217 ? -0.276 6.422 -13.304 1.00 91.81 217 LEU A C 1
ATOM 1720 O O . LEU A 1 217 ? -0.668 6.467 -14.475 1.00 91.81 217 LEU A O 1
ATOM 1724 N N . GLN A 1 218 ? 0.958 6.078 -12.966 1.00 91.00 218 GLN A N 1
ATOM 1725 C CA . GLN A 1 218 ? 1.971 5.574 -13.878 1.00 91.00 218 GLN A CA 1
ATOM 1726 C C . GLN A 1 218 ? 2.421 4.178 -13.459 1.00 91.00 218 GLN A C 1
ATOM 1728 O O . GLN A 1 218 ? 2.139 3.697 -12.358 1.00 91.00 218 GLN A O 1
ATOM 1733 N N . THR A 1 219 ? 3.135 3.513 -14.356 1.00 91.88 219 THR A N 1
ATOM 1734 C CA . THR A 1 219 ? 3.759 2.234 -14.075 1.00 91.88 219 THR A CA 1
ATOM 1735 C C . THR A 1 219 ? 5.169 2.160 -14.630 1.00 91.88 219 THR A C 1
ATOM 1737 O O . THR A 1 219 ? 5.461 2.737 -15.672 1.00 91.88 219 THR A O 1
ATOM 1740 N N . TYR A 1 220 ? 6.022 1.414 -13.934 1.00 90.31 220 TYR A N 1
ATOM 1741 C CA . TYR A 1 220 ? 7.341 1.015 -14.394 1.00 90.31 220 TYR A CA 1
ATOM 1742 C C . TYR A 1 220 ? 7.331 -0.492 -14.626 1.00 90.31 220 TYR A C 1
ATOM 1744 O O . TYR A 1 220 ? 7.124 -1.279 -13.698 1.00 90.31 220 TYR A O 1
ATOM 1752 N N . ILE A 1 221 ? 7.533 -0.887 -15.875 1.00 89.81 221 ILE A N 1
ATOM 1753 C CA . ILE A 1 221 ? 7.420 -2.256 -16.360 1.00 89.81 221 ILE A CA 1
ATOM 1754 C C . ILE A 1 221 ? 8.825 -2.839 -16.432 1.00 89.81 221 ILE A C 1
ATOM 1756 O O . ILE A 1 221 ? 9.648 -2.425 -17.251 1.00 89.81 221 ILE A O 1
ATOM 1760 N N . GLY A 1 222 ? 9.094 -3.792 -15.547 1.00 86.25 222 GLY A N 1
ATOM 1761 C CA . GLY A 1 222 ? 10.383 -4.451 -15.414 1.00 86.25 222 GLY A CA 1
ATOM 1762 C C . GLY A 1 222 ? 10.432 -5.849 -16.001 1.00 86.25 222 GLY A C 1
ATOM 1763 O O . GLY A 1 222 ? 9.456 -6.323 -16.585 1.00 86.25 222 GLY A O 1
ATOM 1764 N N . PRO A 1 223 ? 11.578 -6.525 -15.873 1.00 80.75 223 PRO A N 1
ATOM 1765 C CA . PRO A 1 223 ? 11.744 -7.896 -16.339 1.00 80.75 223 PRO A CA 1
ATOM 1766 C C . PRO A 1 223 ? 10.801 -8.884 -15.627 1.00 80.75 223 PRO A C 1
ATOM 1768 O O . PRO A 1 223 ? 10.123 -8.564 -14.642 1.00 80.75 223 PRO A O 1
ATOM 1771 N N . SER A 1 224 ? 10.731 -10.105 -16.148 1.00 77.06 224 SER A N 1
ATOM 1772 C CA . SER A 1 224 ? 10.129 -11.230 -15.426 1.00 77.06 224 SER A CA 1
ATOM 1773 C C . SER A 1 224 ? 10.898 -11.519 -14.130 1.00 77.06 224 SER A C 1
ATOM 1775 O O . SER A 1 224 ? 12.048 -11.111 -13.964 1.00 77.06 224 SER A O 1
ATOM 1777 N N . LEU A 1 225 ? 10.269 -12.221 -13.183 1.00 69.12 225 LEU A N 1
ATOM 1778 C CA . LEU A 1 225 ? 10.925 -12.533 -11.911 1.00 69.12 225 LEU A CA 1
ATOM 1779 C C . LEU A 1 225 ? 12.173 -13.412 -12.110 1.00 69.12 225 LEU A C 1
ATOM 1781 O O . LEU A 1 225 ? 13.178 -13.181 -11.447 1.00 69.12 225 LEU A O 1
ATOM 1785 N N . ASP A 1 226 ? 12.135 -14.360 -13.0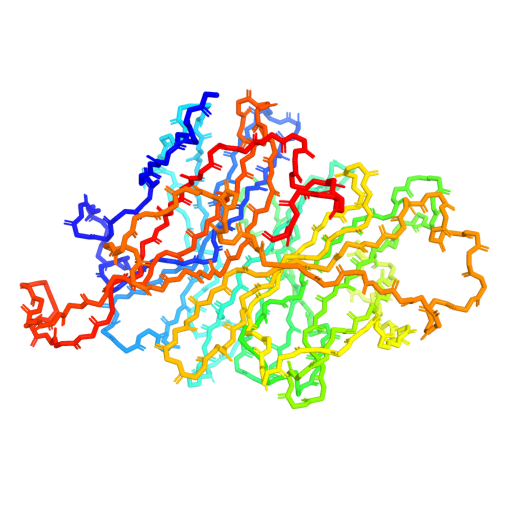49 1.00 68.50 226 ASP A N 1
ATOM 1786 C CA . ASP A 1 226 ? 13.281 -15.222 -13.374 1.00 68.50 226 ASP A CA 1
ATOM 1787 C C . ASP A 1 226 ? 14.478 -14.408 -13.885 1.00 68.50 226 ASP A C 1
ATOM 1789 O O . ASP A 1 226 ? 15.622 -14.664 -13.513 1.00 68.50 226 ASP A O 1
ATOM 1793 N N . GLU A 1 227 ? 14.215 -13.382 -14.694 1.00 69.94 227 GLU A N 1
ATOM 1794 C CA . GLU A 1 227 ? 15.244 -12.467 -15.185 1.00 69.94 227 GLU A CA 1
ATOM 1795 C C . GLU A 1 227 ? 15.825 -11.608 -14.056 1.00 69.94 227 GLU A C 1
ATOM 1797 O O . GLU A 1 227 ? 17.034 -11.417 -14.028 1.00 69.94 227 GLU A O 1
ATOM 1802 N N . ILE A 1 228 ? 15.021 -11.149 -13.086 1.00 69.00 228 ILE A N 1
ATOM 1803 C CA . ILE A 1 228 ? 15.533 -10.411 -11.912 1.00 69.00 228 ILE A CA 1
ATOM 1804 C C . ILE A 1 228 ? 16.598 -11.210 -11.170 1.00 69.00 228 ILE A C 1
ATOM 1806 O O . ILE A 1 228 ? 17.630 -10.657 -10.803 1.00 69.00 228 ILE A O 1
ATOM 1810 N N . TRP A 1 229 ? 16.364 -12.505 -10.962 1.00 66.25 229 TRP A N 1
ATOM 1811 C CA . TRP A 1 229 ? 17.304 -13.372 -10.249 1.00 66.25 229 TRP A CA 1
ATOM 1812 C C . TRP A 1 229 ? 18.536 -13.754 -11.073 1.00 66.25 229 TRP A C 1
ATOM 1814 O O . TRP A 1 229 ? 19.528 -14.199 -10.502 1.00 66.25 229 TRP A O 1
ATOM 1824 N N . ALA A 1 230 ? 18.484 -13.574 -12.392 1.00 64.25 230 ALA A N 1
ATOM 1825 C CA . ALA A 1 230 ? 19.609 -13.793 -13.294 1.00 64.25 230 ALA A CA 1
ATOM 1826 C C . ALA A 1 230 ? 20.472 -12.535 -13.509 1.00 64.25 230 ALA A C 1
ATOM 1828 O O . ALA A 1 230 ? 21.499 -12.611 -14.183 1.00 64.25 230 ALA A O 1
ATOM 1829 N N . ILE A 1 231 ? 20.060 -11.376 -12.983 1.00 66.00 231 ILE A N 1
ATOM 1830 C CA . ILE A 1 231 ? 20.767 -10.107 -13.167 1.00 66.00 231 ILE A CA 1
ATOM 1831 C C . ILE A 1 231 ? 21.676 -9.848 -11.962 1.00 66.00 231 ILE A C 1
ATOM 1833 O O . ILE A 1 231 ? 21.219 -9.490 -10.879 1.00 66.00 231 ILE A O 1
ATOM 1837 N N . ASP A 1 232 ? 22.985 -9.962 -12.187 1.00 64.06 232 ASP A N 1
ATOM 1838 C CA . ASP A 1 232 ? 24.018 -9.698 -11.172 1.00 64.06 232 ASP A CA 1
ATOM 1839 C C . ASP A 1 232 ? 24.119 -8.210 -10.778 1.00 64.06 232 ASP A C 1
ATOM 1841 O O . ASP A 1 232 ? 24.709 -7.872 -9.751 1.00 64.06 232 ASP A O 1
ATOM 1845 N N . ASP A 1 233 ? 23.551 -7.309 -11.587 1.00 66.75 233 ASP A N 1
ATOM 1846 C CA . ASP A 1 233 ? 23.614 -5.860 -11.389 1.00 66.75 233 ASP A CA 1
ATOM 1847 C C . ASP A 1 233 ? 22.256 -5.182 -11.618 1.00 66.75 233 ASP A C 1
ATOM 1849 O O . ASP A 1 233 ? 22.001 -4.518 -12.627 1.00 66.75 233 ASP A O 1
ATOM 1853 N N . LEU A 1 234 ? 21.359 -5.366 -10.646 1.00 64.94 234 LEU A N 1
ATOM 1854 C CA . LEU A 1 234 ? 19.997 -4.820 -10.663 1.00 64.94 234 LEU A CA 1
ATOM 1855 C C . LEU A 1 234 ? 19.948 -3.287 -10.790 1.00 64.94 234 LEU A C 1
ATOM 1857 O O . LEU A 1 234 ? 18.941 -2.751 -11.245 1.00 64.94 234 LEU A O 1
ATOM 1861 N N . LYS A 1 235 ? 21.039 -2.585 -10.457 1.00 62.44 235 LYS A N 1
ATOM 1862 C CA . LYS A 1 235 ? 21.160 -1.119 -10.564 1.00 62.44 235 LYS A CA 1
ATOM 1863 C C . LYS A 1 235 ? 21.211 -0.626 -12.007 1.00 62.44 235 LYS A C 1
ATOM 1865 O O . LYS A 1 235 ? 21.020 0.559 -12.255 1.00 62.44 235 LYS A O 1
ATOM 1870 N N . ASN A 1 236 ? 21.494 -1.524 -12.946 1.00 66.44 236 ASN A N 1
ATOM 1871 C CA . ASN A 1 236 ? 21.578 -1.228 -14.372 1.00 66.44 236 ASN A CA 1
ATOM 1872 C C . ASN A 1 236 ? 20.365 -1.751 -15.158 1.00 66.44 236 ASN A C 1
ATOM 1874 O O . ASN A 1 236 ? 20.380 -1.761 -16.391 1.00 66.44 236 ASN A O 1
ATOM 1878 N N . VAL A 1 237 ? 19.299 -2.168 -14.468 1.00 70.69 237 VAL A N 1
ATOM 1879 C CA . VAL A 1 237 ? 18.038 -2.551 -15.109 1.00 70.69 237 VAL A CA 1
ATOM 1880 C C . VAL A 1 237 ? 17.236 -1.299 -15.424 1.00 70.69 237 VAL A C 1
ATOM 1882 O O . VAL A 1 237 ? 16.767 -0.609 -14.527 1.00 70.69 237 VAL A O 1
ATOM 1885 N N . ALA A 1 238 ? 17.041 -1.024 -16.711 1.00 72.25 238 ALA A N 1
ATOM 1886 C CA . ALA A 1 238 ? 16.119 0.013 -17.149 1.00 72.25 238 ALA A CA 1
ATOM 1887 C C . ALA A 1 238 ? 14.680 -0.522 -17.121 1.00 72.25 238 ALA A C 1
ATOM 1889 O O . ALA A 1 238 ? 14.376 -1.543 -17.742 1.00 72.25 238 ALA A O 1
ATOM 1890 N N . LEU A 1 239 ? 13.790 0.184 -16.427 1.00 84.81 239 LEU A N 1
ATOM 1891 C CA . LEU A 1 239 ? 12.354 -0.077 -16.474 1.00 84.81 239 LEU A CA 1
ATOM 1892 C C . LEU A 1 239 ? 11.696 0.786 -17.554 1.00 84.81 239 LEU A C 1
ATOM 1894 O O . LEU A 1 239 ? 12.041 1.957 -17.715 1.00 84.81 239 LEU A O 1
ATOM 1898 N N . LEU A 1 240 ? 10.721 0.223 -18.270 1.00 86.69 240 LEU A N 1
ATOM 1899 C CA . LEU A 1 240 ? 9.878 1.011 -19.165 1.00 86.69 240 LEU A CA 1
ATOM 1900 C C . LEU A 1 240 ? 8.824 1.742 -18.336 1.00 86.69 240 LEU A C 1
ATOM 1902 O O . LEU A 1 240 ? 7.958 1.108 -17.738 1.00 86.69 240 LEU A O 1
ATOM 1906 N N . GLU A 1 241 ? 8.880 3.063 -18.321 1.00 87.19 241 GLU A N 1
ATOM 1907 C CA . GLU A 1 241 ? 7.849 3.895 -17.714 1.00 87.19 241 GLU A CA 1
ATOM 1908 C C . GLU A 1 241 ? 6.700 4.135 -18.701 1.00 87.19 241 GLU A C 1
ATOM 1910 O O . GLU A 1 241 ? 6.900 4.282 -19.909 1.00 87.19 241 GLU A O 1
ATOM 1915 N N . ALA A 1 242 ? 5.480 4.128 -18.177 1.00 88.56 242 ALA A N 1
ATOM 1916 C CA . ALA A 1 242 ? 4.269 4.221 -18.961 1.00 88.56 242 ALA A CA 1
ATOM 1917 C C . ALA A 1 242 ? 3.107 4.836 -18.167 1.00 88.56 242 ALA A C 1
ATOM 1919 O O . ALA A 1 242 ? 2.967 4.632 -16.959 1.00 88.56 242 ALA A O 1
ATOM 1920 N N . SER A 1 243 ? 2.220 5.555 -18.859 1.00 89.56 243 SER A N 1
ATOM 1921 C CA . SER A 1 243 ? 0.997 6.101 -18.259 1.00 89.56 243 SER A CA 1
ATOM 1922 C C . SER A 1 243 ? -0.094 5.036 -18.191 1.00 89.56 243 SER A C 1
ATOM 1924 O O . SER A 1 243 ? -0.475 4.484 -19.217 1.00 89.56 243 SER A O 1
ATOM 1926 N N . LEU A 1 244 ? -0.657 4.772 -17.007 1.00 90.94 244 LEU A N 1
ATOM 1927 C CA . LEU A 1 244 ? -1.798 3.853 -16.885 1.00 90.94 244 LEU A CA 1
ATOM 1928 C C . LEU A 1 244 ? -3.108 4.509 -17.321 1.00 90.94 244 LEU A C 1
ATOM 1930 O O . LEU A 1 244 ? -4.037 3.810 -17.716 1.00 90.94 244 LEU A O 1
ATOM 1934 N N . MET A 1 245 ? -3.184 5.841 -17.265 1.00 89.12 245 MET A N 1
ATOM 1935 C CA . MET A 1 245 ? -4.415 6.609 -17.475 1.00 89.12 245 MET A CA 1
ATOM 1936 C C . MET A 1 245 ? -5.196 6.224 -18.748 1.00 89.12 245 MET A C 1
ATOM 1938 O O . MET A 1 245 ? -6.410 6.038 -18.630 1.00 89.12 245 MET A O 1
ATOM 1942 N N . PRO A 1 246 ? -4.564 6.031 -19.930 1.00 87.62 246 PRO A N 1
ATOM 1943 C CA . PRO A 1 246 ? -5.275 5.636 -21.150 1.00 87.62 246 PRO A CA 1
ATOM 1944 C C . PRO A 1 246 ? -5.944 4.256 -21.067 1.00 87.62 246 PRO A C 1
ATOM 1946 O O . PRO A 1 246 ? -6.924 4.010 -21.767 1.00 87.62 246 PRO A O 1
ATOM 1949 N N . LEU A 1 247 ? -5.447 3.364 -20.204 1.00 88.69 247 LEU A N 1
ATOM 1950 C CA . LEU A 1 247 ? -5.945 1.993 -20.057 1.00 88.69 247 LEU A CA 1
ATOM 1951 C C . LEU A 1 247 ? -7.084 1.870 -19.040 1.00 88.69 247 LEU A C 1
ATOM 1953 O O . LEU A 1 247 ? -7.873 0.930 -19.111 1.00 88.69 247 LEU A O 1
ATOM 1957 N N . LEU A 1 248 ? -7.189 2.803 -18.088 1.00 88.69 248 LEU A N 1
ATOM 1958 C CA . LEU A 1 248 ? -8.174 2.703 -17.005 1.00 88.69 248 LEU A CA 1
ATOM 1959 C C . LEU A 1 248 ? -9.576 3.164 -17.422 1.00 88.69 248 LEU A C 1
ATOM 1961 O O . LEU A 1 248 ? -10.546 2.845 -16.740 1.00 88.69 248 LEU A O 1
ATOM 1965 N N . GLY A 1 249 ? -9.704 3.924 -18.517 1.00 81.00 249 GLY A N 1
ATOM 1966 C CA . GLY A 1 249 ? -10.999 4.446 -18.968 1.00 81.00 249 GLY A CA 1
ATOM 1967 C C . GLY A 1 249 ? -11.694 5.323 -17.918 1.00 81.00 249 GLY A C 1
ATOM 1968 O O . GLY A 1 249 ? -12.918 5.295 -17.803 1.00 81.00 249 GLY A O 1
ATOM 1969 N N . VAL A 1 250 ? -10.913 6.056 -17.117 1.00 84.81 250 VAL A N 1
ATOM 1970 C CA . VAL A 1 250 ? -11.425 6.964 -16.083 1.00 84.81 250 VAL A CA 1
ATOM 1971 C C . VAL A 1 250 ? -12.043 8.211 -16.717 1.00 84.81 250 VAL A C 1
ATOM 1973 O O . VAL A 1 250 ? -11.514 8.758 -17.681 1.00 84.81 250 VAL A O 1
ATOM 1976 N N . GLU A 1 251 ? -13.168 8.667 -16.169 1.00 81.88 251 GLU A N 1
ATOM 1977 C CA . GLU A 1 251 ? -13.804 9.923 -16.576 1.00 81.88 251 GLU A CA 1
ATOM 1978 C C . GLU A 1 251 ? -13.211 11.133 -15.837 1.00 81.88 251 GLU A C 1
ATOM 1980 O O . GLU A 1 251 ? -12.684 11.006 -14.730 1.00 81.88 251 GLU A O 1
ATOM 1985 N N . ASP A 1 252 ? -13.385 12.329 -16.405 1.00 79.62 252 ASP A N 1
ATOM 1986 C CA . ASP A 1 252 ? -12.838 13.590 -15.873 1.00 79.62 252 ASP A CA 1
ATOM 1987 C C . ASP A 1 252 ? -13.332 13.958 -14.460 1.00 79.62 252 ASP A C 1
ATOM 1989 O O . ASP A 1 252 ? -12.732 14.810 -13.799 1.00 79.62 252 ASP A O 1
ATOM 1993 N N . SER A 1 253 ? -14.405 13.316 -13.975 1.00 79.56 253 SER A N 1
ATOM 1994 C CA . SER A 1 253 ? -14.918 13.505 -12.611 1.00 79.56 253 SER A CA 1
ATOM 1995 C C . SER A 1 253 ? -13.966 12.953 -11.539 1.00 79.56 253 SER A C 1
ATOM 1997 O O . SER A 1 253 ? -13.978 13.425 -10.400 1.00 79.56 253 SER A O 1
ATOM 1999 N N . LEU A 1 254 ? -13.104 11.994 -11.899 1.00 82.19 254 LEU A N 1
ATOM 2000 C CA . LEU A 1 254 ? -12.009 11.497 -11.067 1.00 82.19 254 LEU A CA 1
ATOM 2001 C C . LEU A 1 254 ? -10.798 12.406 -11.278 1.00 82.19 254 LEU A C 1
ATOM 2003 O O . LEU A 1 254 ? -9.808 12.039 -11.907 1.00 82.19 254 LEU A O 1
ATOM 2007 N N . THR A 1 255 ? -10.925 13.635 -10.777 1.00 79.25 255 THR A N 1
ATOM 2008 C CA . THR A 1 255 ? -10.008 14.751 -11.045 1.00 79.25 255 THR A CA 1
ATOM 2009 C C . THR A 1 255 ? -8.546 14.426 -10.785 1.00 79.25 255 THR A C 1
ATOM 2011 O O . THR A 1 255 ? -7.702 14.902 -11.540 1.00 79.25 255 THR A O 1
ATOM 2014 N N . GLN A 1 256 ? -8.260 13.625 -9.756 1.00 88.06 256 GLN A N 1
ATOM 2015 C CA . GLN A 1 256 ? -6.946 13.041 -9.502 1.00 88.06 256 GLN A CA 1
ATOM 2016 C C . GLN A 1 256 ? -7.124 11.610 -8.995 1.00 88.06 256 GLN A C 1
ATOM 2018 O O . GLN A 1 256 ? -8.144 11.286 -8.366 1.00 88.06 256 GLN A O 1
ATOM 2023 N N . ILE A 1 257 ? -6.142 10.760 -9.284 1.00 90.88 257 ILE A N 1
ATOM 2024 C CA . ILE A 1 257 ? -6.123 9.366 -8.853 1.00 90.88 257 ILE A CA 1
ATOM 2025 C C . ILE A 1 257 ? -4.723 8.955 -8.413 1.00 90.88 257 ILE A C 1
ATOM 2027 O O . ILE A 1 257 ? -3.722 9.398 -8.969 1.00 90.88 257 ILE A O 1
ATOM 2031 N N . GLY A 1 258 ? -4.676 8.070 -7.430 1.00 92.56 258 GLY A N 1
ATOM 2032 C CA . GLY A 1 258 ? -3.452 7.766 -6.715 1.00 92.56 258 GLY A CA 1
ATOM 2033 C C . GLY A 1 258 ? -3.579 6.514 -5.869 1.00 92.56 258 GLY A C 1
ATOM 2034 O O . GLY A 1 258 ? -4.559 5.774 -5.965 1.00 92.56 258 GLY A O 1
ATOM 2035 N N . HIS A 1 259 ? -2.590 6.275 -5.020 1.00 93.69 259 HIS A N 1
ATOM 2036 C CA . HIS A 1 259 ? -2.555 5.149 -4.098 1.00 93.69 259 HIS A CA 1
ATOM 2037 C C . HIS A 1 259 ? -2.847 3.782 -4.763 1.00 93.69 259 HIS A C 1
ATOM 2039 O O . HIS A 1 259 ? -3.759 3.074 -4.318 1.00 93.69 259 HIS A O 1
ATOM 2045 N N . PRO A 1 260 ? -2.130 3.408 -5.837 1.00 95.25 260 PRO A N 1
ATOM 2046 C CA . PRO A 1 260 ? -2.469 2.223 -6.613 1.00 95.25 260 PRO A CA 1
ATOM 2047 C C . PRO A 1 260 ? -2.241 0.932 -5.822 1.00 95.25 260 PRO A C 1
ATOM 2049 O O . PRO A 1 260 ? -1.283 0.816 -5.059 1.00 95.25 260 PRO A O 1
ATOM 2052 N N . HIS A 1 261 ? -3.091 -0.061 -6.071 1.00 96.31 261 HIS A N 1
ATOM 2053 C CA . HIS A 1 261 ? -2.895 -1.444 -5.653 1.00 96.31 261 HIS A CA 1
ATOM 2054 C C . HIS A 1 261 ? -3.479 -2.394 -6.700 1.00 96.31 261 HIS A C 1
ATOM 2056 O O . HIS A 1 261 ? -4.695 -2.452 -6.899 1.00 96.31 261 HIS A O 1
ATOM 2062 N N . TYR A 1 262 ? -2.614 -3.137 -7.387 1.00 95.94 262 TYR A N 1
ATOM 2063 C CA . TYR A 1 262 ? -3.046 -4.180 -8.313 1.00 95.94 262 TYR A CA 1
ATOM 2064 C C . TYR A 1 262 ? -3.290 -5.489 -7.566 1.00 95.94 262 TYR A C 1
ATOM 2066 O O . TYR A 1 262 ? -2.463 -5.920 -6.761 1.00 95.94 262 TYR A O 1
ATOM 2074 N N . THR A 1 263 ? -4.393 -6.163 -7.885 1.00 95.81 263 THR A N 1
ATOM 2075 C CA . THR A 1 263 ? -4.709 -7.479 -7.332 1.00 95.81 263 THR A CA 1
ATOM 2076 C C . THR A 1 263 ? -5.686 -8.245 -8.219 1.00 95.81 263 THR A C 1
ATOM 2078 O O . THR A 1 263 ? -6.381 -7.672 -9.056 1.00 95.81 263 THR A O 1
ATOM 2081 N N . THR A 1 264 ? -5.771 -9.556 -8.022 1.00 95.62 264 THR A N 1
ATOM 2082 C CA . THR A 1 264 ? -6.876 -10.382 -8.530 1.00 95.62 264 THR A CA 1
ATOM 2083 C C . THR A 1 264 ? -7.913 -10.677 -7.447 1.00 95.62 264 THR A C 1
ATOM 2085 O O . THR A 1 264 ? -9.009 -11.143 -7.741 1.00 95.62 264 THR A O 1
ATOM 2088 N N . LEU A 1 265 ? -7.605 -10.377 -6.184 1.00 96.38 265 LEU A N 1
ATOM 2089 C CA . LEU A 1 265 ? -8.489 -10.635 -5.055 1.00 96.38 265 LEU A CA 1
ATOM 2090 C C . LEU A 1 265 ? -9.699 -9.701 -5.068 1.00 96.38 265 LEU A C 1
ATOM 2092 O O . LEU A 1 265 ? -9.591 -8.570 -5.543 1.00 96.38 265 LEU A O 1
ATOM 2096 N N . PRO A 1 266 ? -10.858 -10.115 -4.537 1.00 96.38 266 PRO A N 1
ATOM 2097 C CA . PRO A 1 266 ? -11.181 -11.449 -4.027 1.00 96.38 266 PRO A CA 1
ATOM 2098 C C . PRO A 1 266 ? -11.763 -12.380 -5.106 1.00 96.38 266 PRO A C 1
ATOM 2100 O O . PRO A 1 266 ? -11.585 -13.583 -5.036 1.00 96.38 266 PRO A O 1
ATOM 2103 N N . ASP A 1 267 ? -12.387 -11.829 -6.148 1.00 95.56 267 ASP A N 1
ATOM 2104 C CA . ASP A 1 267 ? -13.108 -12.571 -7.202 1.00 95.56 267 ASP A CA 1
ATOM 2105 C C . ASP A 1 267 ? -12.233 -13.253 -8.284 1.00 95.56 267 ASP A C 1
ATOM 2107 O O . ASP A 1 267 ? -12.751 -13.730 -9.297 1.00 95.56 267 ASP A O 1
ATOM 2111 N N . GLY A 1 268 ? -10.908 -13.240 -8.129 1.00 94.56 268 GLY A N 1
ATOM 2112 C CA . GLY A 1 268 ? -9.947 -13.813 -9.075 1.00 94.56 268 GLY A CA 1
ATOM 2113 C C . GLY A 1 268 ? -9.735 -13.026 -10.375 1.00 94.56 268 GLY A C 1
ATOM 2114 O O . GLY A 1 268 ? -8.954 -13.465 -11.220 1.00 94.56 268 GLY A O 1
ATOM 2115 N N . LYS A 1 269 ? -10.384 -11.872 -10.572 1.00 95.06 269 LYS A N 1
ATOM 2116 C CA . LYS A 1 269 ? -10.255 -11.060 -11.794 1.00 95.06 269 LYS A CA 1
ATOM 2117 C C . LYS A 1 269 ? -9.242 -9.928 -11.601 1.00 95.06 269 LYS A C 1
ATOM 2119 O O . LYS A 1 269 ? -9.318 -9.243 -10.582 1.00 95.06 269 LYS A O 1
ATOM 2124 N N . PRO A 1 270 ? -8.343 -9.663 -12.567 1.00 94.44 270 PRO A N 1
ATOM 2125 C CA . PRO A 1 270 ? -7.407 -8.545 -12.482 1.00 94.44 270 PRO A CA 1
ATOM 2126 C C . PRO A 1 270 ? -8.126 -7.206 -12.287 1.00 94.44 270 PRO A C 1
ATOM 2128 O O . PRO A 1 270 ? -9.059 -6.860 -13.017 1.00 94.44 270 PRO A O 1
ATOM 2131 N N . LYS A 1 271 ? -7.694 -6.439 -11.289 1.00 95.38 271 LYS A N 1
ATOM 2132 C CA . LYS A 1 271 ? -8.207 -5.097 -11.018 1.00 95.38 271 LYS A CA 1
ATOM 2133 C C . LYS A 1 271 ? -7.132 -4.214 -10.404 1.00 95.38 271 LYS A C 1
ATOM 2135 O O . LYS A 1 271 ? -6.197 -4.689 -9.760 1.00 95.38 271 LYS A O 1
ATOM 2140 N N . LEU A 1 272 ? -7.311 -2.914 -10.575 1.00 96.06 272 LEU A N 1
ATOM 2141 C CA . LEU A 1 272 ? -6.547 -1.892 -9.882 1.00 96.06 272 LEU A CA 1
ATOM 2142 C C . LEU A 1 272 ? -7.481 -1.208 -8.885 1.00 96.06 272 LEU A C 1
ATOM 2144 O O . LEU A 1 272 ? -8.531 -0.686 -9.267 1.00 96.06 272 LEU A O 1
ATOM 2148 N N . LEU A 1 273 ? -7.127 -1.241 -7.606 1.00 97.19 273 LEU A N 1
ATOM 2149 C CA . LEU A 1 273 ? -7.704 -0.358 -6.603 1.00 97.19 273 LEU A CA 1
ATOM 2150 C C . LEU A 1 273 ? -6.887 0.930 -6.562 1.00 97.19 273 LEU A C 1
ATOM 2152 O O . LEU A 1 273 ? -5.674 0.914 -6.765 1.00 97.19 273 LEU A O 1
ATOM 2156 N N . PHE A 1 274 ? -7.560 2.044 -6.312 1.00 95.88 274 PHE A N 1
ATOM 2157 C CA . PHE A 1 274 ? -6.926 3.353 -6.219 1.00 95.88 274 PHE A CA 1
ATOM 2158 C C . PHE A 1 274 ? -7.754 4.279 -5.333 1.00 95.88 274 PHE A C 1
ATOM 2160 O O . PHE A 1 274 ? -8.952 4.065 -5.116 1.00 95.88 274 PHE A O 1
ATOM 2167 N N . ALA A 1 275 ? -7.109 5.321 -4.820 1.00 94.12 275 ALA A N 1
ATOM 2168 C CA . ALA A 1 275 ? -7.805 6.447 -4.231 1.00 94.12 275 ALA A CA 1
ATOM 2169 C C . ALA A 1 275 ? -8.172 7.446 -5.331 1.00 94.12 275 ALA A C 1
ATOM 2171 O O . ALA A 1 275 ? -7.334 7.817 -6.151 1.00 94.12 275 ALA A O 1
ATOM 2172 N N . SER A 1 276 ? -9.428 7.877 -5.349 1.00 92.19 276 SER A N 1
ATOM 2173 C CA . SER A 1 276 ? -9.859 9.043 -6.108 1.00 92.19 276 SER A CA 1
ATOM 2174 C C . SER A 1 276 ? -9.872 10.259 -5.201 1.00 92.19 276 SER A C 1
ATOM 2176 O O . SER A 1 276 ? -10.361 10.190 -4.075 1.00 92.19 276 SER A O 1
ATOM 2178 N N . PHE A 1 277 ? -9.380 11.370 -5.731 1.00 86.81 277 PHE A N 1
ATOM 2179 C CA . PHE A 1 277 ? -9.320 12.665 -5.082 1.00 86.81 277 PHE A CA 1
ATOM 2180 C C . PHE A 1 277 ? -10.277 13.576 -5.838 1.00 86.81 277 PHE A C 1
ATOM 2182 O O . PHE A 1 277 ? -9.871 14.328 -6.730 1.00 86.81 277 PHE A O 1
ATOM 2189 N N . ARG A 1 278 ? -11.574 13.448 -5.546 1.00 80.94 278 ARG A N 1
ATOM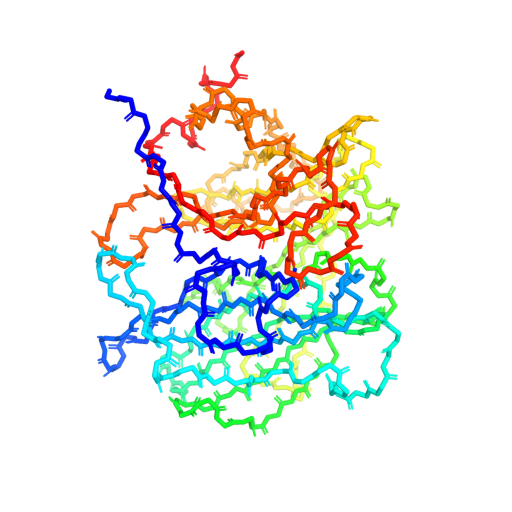 2190 C CA . ARG A 1 278 ? -12.589 14.274 -6.206 1.00 80.94 278 ARG A CA 1
ATOM 2191 C C . ARG A 1 278 ? -12.508 15.679 -5.664 1.00 80.94 278 ARG A C 1
ATOM 2193 O O . ARG A 1 278 ? -12.837 15.909 -4.500 1.00 80.94 278 ARG A O 1
ATOM 2200 N N . ASP A 1 279 ? -12.072 16.593 -6.509 1.00 70.94 279 ASP A N 1
ATOM 2201 C CA . ASP A 1 279 ? -12.009 17.996 -6.170 1.00 70.94 279 ASP A CA 1
ATOM 2202 C C . ASP A 1 279 ? -13.432 18.518 -5.988 1.00 70.94 279 ASP A C 1
ATOM 2204 O O . ASP A 1 279 ? -14.302 18.349 -6.848 1.00 70.94 279 ASP A O 1
ATOM 2208 N N . THR A 1 280 ? -13.696 19.128 -4.843 1.00 64.12 280 THR A N 1
ATOM 2209 C CA . THR A 1 280 ? -14.960 19.803 -4.610 1.00 64.12 280 THR A CA 1
ATOM 2210 C C . THR A 1 280 ? -14.732 21.268 -4.910 1.00 64.12 280 THR A C 1
ATOM 2212 O O . THR A 1 280 ? -14.246 22.018 -4.067 1.00 64.12 280 THR A O 1
ATOM 2215 N N . TRP A 1 281 ? -15.141 21.689 -6.107 1.00 63.94 281 TRP A N 1
ATOM 2216 C CA . TRP A 1 281 ? -15.040 23.071 -6.599 1.00 63.94 281 TRP A CA 1
ATOM 2217 C C . TRP A 1 281 ? -16.047 23.997 -5.874 1.00 63.94 281 TRP A C 1
ATOM 2219 O O . TRP A 1 281 ? -16.383 25.084 -6.335 1.00 63.94 281 TRP A O 1
ATOM 2229 N N . SER A 1 282 ? -16.600 23.507 -4.763 1.00 62.41 282 SER A N 1
ATOM 2230 C CA . SER A 1 282 ? -17.622 24.091 -3.910 1.00 62.41 282 SER A CA 1
ATOM 2231 C C . SER A 1 282 ? -17.528 23.452 -2.525 1.00 62.41 282 SER A C 1
ATOM 2233 O O . SER A 1 282 ? -17.165 22.282 -2.403 1.00 62.41 282 SER A O 1
ATOM 2235 N N . THR A 1 283 ? -17.933 24.181 -1.489 1.00 66.62 283 THR A N 1
ATOM 2236 C CA . THR A 1 283 ? -17.941 23.704 -0.104 1.00 66.62 283 THR A CA 1
ATOM 2237 C C . THR A 1 283 ? -18.686 22.375 0.079 1.00 66.62 283 THR A C 1
ATOM 2239 O O . THR A 1 283 ? -19.874 22.253 -0.228 1.00 66.62 283 THR A O 1
ATOM 2242 N N . ARG A 1 284 ? -18.011 21.392 0.677 1.00 64.88 284 ARG A N 1
ATOM 2243 C CA . ARG A 1 284 ? -18.576 20.083 1.019 1.00 64.88 284 ARG A CA 1
ATOM 2244 C C . ARG A 1 284 ? -19.656 20.167 2.112 1.00 64.88 284 ARG A C 1
ATOM 2246 O O . ARG A 1 284 ? -19.419 20.794 3.150 1.00 64.88 284 ARG A O 1
ATOM 2253 N N . PRO A 1 285 ? -20.828 19.514 1.963 1.00 64.19 285 PRO A N 1
ATOM 2254 C CA . PRO A 1 285 ? -21.872 19.525 2.992 1.00 64.19 285 PRO A CA 1
ATOM 2255 C C . PRO A 1 285 ? -21.461 18.889 4.325 1.00 64.19 285 PRO A C 1
ATOM 2257 O O . PRO A 1 285 ? -21.962 19.324 5.364 1.00 64.19 285 PRO A O 1
ATOM 2260 N N . ASP A 1 286 ? -20.579 17.892 4.289 1.00 60.34 286 ASP A N 1
ATOM 2261 C CA . ASP A 1 286 ? -20.129 17.088 5.426 1.00 60.34 286 ASP A CA 1
ATOM 2262 C C . ASP A 1 286 ? -18.979 17.737 6.208 1.00 60.34 286 ASP A C 1
ATOM 2264 O O . ASP A 1 286 ? -18.988 17.683 7.436 1.00 60.34 286 ASP A O 1
ATOM 2268 N N . THR A 1 287 ? -18.043 18.412 5.531 1.00 62.47 287 THR A N 1
ATOM 2269 C CA . THR A 1 287 ? -16.880 19.058 6.179 1.00 62.47 287 THR A CA 1
ATOM 2270 C C . THR A 1 287 ? -16.956 20.585 6.239 1.00 62.47 287 THR A C 1
ATOM 2272 O O . THR A 1 287 ? -16.157 21.210 6.936 1.00 62.47 287 THR A O 1
ATOM 2275 N N . LYS A 1 288 ? -17.907 21.206 5.524 1.00 66.00 288 LYS A N 1
ATOM 2276 C CA . LYS A 1 288 ? -18.049 22.667 5.366 1.00 66.00 288 LYS A CA 1
ATOM 2277 C C . LYS A 1 288 ? -16.789 23.367 4.833 1.00 66.00 288 LYS A C 1
ATOM 2279 O O . LYS A 1 288 ? -16.608 24.558 5.075 1.00 66.00 288 LYS A O 1
ATOM 2284 N N . ARG A 1 289 ? -15.929 22.655 4.097 1.00 58.50 289 ARG A N 1
ATOM 2285 C CA . ARG A 1 289 ? -14.717 23.201 3.461 1.00 58.50 289 ARG A CA 1
ATOM 2286 C C . ARG A 1 289 ? -14.624 22.793 1.990 1.00 58.50 289 ARG A C 1
ATOM 2288 O O . ARG A 1 289 ? -15.250 21.820 1.578 1.00 58.50 289 ARG A O 1
ATOM 2295 N N . GLU A 1 290 ? -13.884 23.575 1.215 1.00 64.88 290 GLU A N 1
ATOM 2296 C CA . GLU A 1 290 ? -13.398 23.204 -0.121 1.00 64.88 290 GLU A CA 1
ATOM 2297 C C . GLU A 1 290 ? -12.201 22.249 0.024 1.00 64.88 290 GLU A C 1
ATOM 2299 O O . GLU A 1 290 ? -11.529 22.255 1.060 1.00 64.88 290 GLU A O 1
ATOM 2304 N N . GLY A 1 291 ? -11.951 21.412 -0.982 1.00 66.56 291 GLY A N 1
ATOM 2305 C CA . GLY A 1 291 ? -10.864 20.432 -0.976 1.00 66.56 291 GLY A CA 1
ATOM 2306 C C . GLY A 1 291 ? -11.226 19.151 -1.723 1.00 66.56 291 GLY A C 1
ATOM 2307 O O . GLY A 1 291 ? -12.262 19.058 -2.370 1.00 66.56 291 GLY A O 1
ATOM 2308 N N . TYR A 1 292 ? -10.382 18.133 -1.619 1.00 72.50 292 TYR A N 1
ATOM 2309 C CA . TYR A 1 292 ? -10.636 16.838 -2.242 1.00 72.50 292 TYR A CA 1
ATOM 2310 C C . TYR A 1 292 ? -11.405 15.897 -1.302 1.00 72.50 292 TYR A C 1
ATOM 2312 O O . TYR A 1 292 ? -11.267 15.929 -0.078 1.00 72.50 292 TYR A O 1
ATOM 2320 N N . THR A 1 293 ? -12.239 15.033 -1.876 1.00 78.69 293 THR A N 1
ATOM 2321 C CA . THR A 1 293 ? -12.800 13.865 -1.184 1.00 78.69 293 THR A CA 1
ATOM 2322 C C . THR A 1 293 ? -11.975 12.650 -1.569 1.00 78.69 293 THR A C 1
ATOM 2324 O O . THR A 1 293 ? -11.967 12.292 -2.744 1.00 78.69 293 THR A O 1
ATOM 2327 N N . HIS A 1 294 ? -11.285 12.034 -0.600 1.00 89.00 294 HIS A N 1
ATOM 2328 C CA . HIS A 1 294 ? -10.617 10.752 -0.828 1.00 89.00 294 HIS A CA 1
ATOM 2329 C C . HIS A 1 294 ? -11.626 9.612 -0.738 1.00 89.00 294 HIS A C 1
ATOM 2331 O O . HIS A 1 294 ? -12.238 9.380 0.308 1.00 89.00 294 HIS A O 1
ATOM 2337 N N . GLU A 1 295 ? -11.778 8.903 -1.844 1.00 93.50 295 GLU A N 1
ATOM 2338 C CA . GLU A 1 295 ? -12.654 7.749 -2.000 1.00 93.50 295 GLU A CA 1
ATOM 2339 C C . GLU A 1 295 ? -11.828 6.564 -2.488 1.00 93.50 295 GLU A C 1
ATOM 2341 O O . GLU A 1 295 ? -10.893 6.747 -3.262 1.00 93.50 295 GLU A O 1
ATOM 2346 N N . ILE A 1 296 ? -12.198 5.340 -2.123 1.00 96.69 296 ILE A N 1
ATOM 2347 C CA . ILE A 1 296 ? -11.576 4.141 -2.692 1.00 96.69 296 ILE A CA 1
ATOM 2348 C C . ILE A 1 296 ? -12.442 3.634 -3.834 1.00 96.69 296 ILE A C 1
ATOM 2350 O O . ILE A 1 296 ? -13.642 3.393 -3.670 1.00 96.69 296 ILE A O 1
ATOM 2354 N N . TRP A 1 297 ? -11.800 3.426 -4.975 1.00 96.25 297 TRP A N 1
ATOM 2355 C CA . TRP A 1 297 ? -12.398 2.932 -6.203 1.00 96.25 297 TRP A CA 1
ATOM 2356 C C . TRP A 1 297 ? -11.643 1.713 -6.711 1.00 96.25 297 TRP A C 1
ATOM 2358 O O . TRP A 1 297 ? -10.522 1.418 -6.296 1.00 96.25 297 TRP A O 1
ATOM 2368 N N . THR A 1 298 ? -12.283 1.000 -7.626 1.00 95.88 298 THR A N 1
ATOM 2369 C CA . THR A 1 298 ? -11.666 -0.089 -8.370 1.00 95.88 298 THR A CA 1
ATOM 2370 C C . THR A 1 298 ? -12.014 0.017 -9.845 1.00 95.88 298 THR A C 1
ATOM 2372 O O . THR A 1 298 ? -13.105 0.464 -10.212 1.00 95.88 298 THR A O 1
ATOM 2375 N N . VAL A 1 299 ? -11.083 -0.413 -10.685 1.00 95.06 299 VAL A N 1
ATOM 2376 C CA . VAL A 1 299 ? -11.290 -0.632 -12.111 1.00 95.06 299 VAL A CA 1
ATOM 2377 C C . VAL A 1 299 ? -10.816 -2.034 -12.460 1.00 95.06 299 VAL A C 1
ATOM 2379 O O . VAL A 1 299 ? -9.700 -2.423 -12.115 1.00 95.06 299 VAL A O 1
ATOM 2382 N N . TYR A 1 300 ? -11.674 -2.808 -13.120 1.00 94.44 300 TYR A N 1
ATOM 2383 C CA . TYR A 1 300 ? -11.266 -4.092 -13.682 1.00 94.44 300 TYR A CA 1
ATOM 2384 C C . TYR A 1 300 ? -10.404 -3.854 -14.916 1.00 94.44 300 TYR A C 1
ATOM 2386 O O . TYR A 1 300 ? -10.779 -3.087 -15.803 1.00 94.44 300 TYR A O 1
ATOM 2394 N N . VAL A 1 301 ? -9.262 -4.530 -14.946 1.00 93.00 301 VAL A N 1
ATOM 2395 C CA . VAL A 1 301 ? -8.245 -4.413 -15.993 1.00 93.00 301 VAL A CA 1
ATOM 2396 C C . VAL A 1 301 ? -8.012 -5.782 -16.631 1.00 93.00 301 VAL A C 1
ATOM 2398 O O . VAL A 1 301 ? -8.552 -6.792 -16.178 1.00 93.00 301 VAL A O 1
ATOM 2401 N N . ASP A 1 302 ? -7.224 -5.825 -17.696 1.00 91.00 302 ASP A N 1
ATOM 2402 C CA . ASP A 1 302 ? -6.822 -7.057 -18.370 1.00 91.00 302 ASP A CA 1
ATOM 2403 C C . ASP A 1 302 ? -5.296 -7.108 -18.544 1.00 91.00 302 ASP A C 1
ATOM 2405 O O . ASP A 1 302 ? -4.561 -6.301 -17.977 1.00 91.00 302 ASP A O 1
ATOM 2409 N N . GLU A 1 303 ? -4.799 -8.071 -19.316 1.00 87.50 303 GLU A N 1
ATOM 2410 C CA . GLU A 1 303 ? -3.366 -8.259 -19.564 1.00 87.50 303 GLU A CA 1
ATOM 2411 C C . GLU A 1 303 ? -2.670 -7.066 -20.240 1.00 87.50 303 GLU A C 1
ATOM 2413 O O . GLU A 1 303 ? -1.439 -7.003 -20.233 1.00 87.50 303 GLU A O 1
ATOM 2418 N N . SER A 1 304 ? -3.419 -6.092 -20.777 1.00 89.69 304 SER A N 1
ATOM 2419 C CA . SER A 1 304 ? -2.842 -4.875 -21.359 1.00 89.69 304 SER A CA 1
ATOM 2420 C C . SER A 1 304 ? -1.984 -4.108 -20.358 1.00 89.69 304 SER A C 1
ATOM 2422 O O . SER A 1 304 ? -0.973 -3.534 -20.763 1.00 89.69 304 SER A O 1
ATOM 2424 N N . ILE A 1 305 ? -2.301 -4.188 -19.056 1.00 89.19 305 ILE A N 1
ATOM 2425 C CA . ILE A 1 305 ? -1.501 -3.549 -18.004 1.00 89.19 305 ILE A CA 1
ATOM 2426 C C . ILE A 1 305 ? -0.124 -4.199 -17.797 1.00 89.19 305 ILE A C 1
ATOM 2428 O O . ILE A 1 305 ? 0.674 -3.689 -17.026 1.00 89.19 305 ILE A O 1
ATOM 2432 N N . PHE A 1 306 ? 0.163 -5.334 -18.434 1.00 88.88 306 PHE A N 1
ATOM 2433 C CA . PHE A 1 306 ? 1.482 -5.978 -18.403 1.00 88.88 306 PHE A CA 1
ATOM 2434 C C . PHE A 1 306 ? 2.196 -5.898 -19.756 1.00 88.88 306 PHE A C 1
ATOM 2436 O O . PHE A 1 306 ? 3.352 -6.325 -19.868 1.00 88.88 306 PHE A O 1
ATOM 2443 N N . ASN A 1 307 ? 1.517 -5.370 -20.782 1.00 88.50 307 ASN A N 1
ATOM 2444 C CA . ASN A 1 307 ? 1.985 -5.314 -22.158 1.00 88.50 307 ASN A CA 1
ATOM 2445 C C . ASN A 1 307 ? 2.565 -3.923 -22.484 1.00 88.50 307 ASN A C 1
ATOM 2447 O O . ASN A 1 307 ? 1.792 -2.980 -22.666 1.00 88.50 307 ASN A O 1
ATOM 2451 N N . PRO A 1 308 ? 3.898 -3.806 -22.666 1.00 85.81 308 PRO A N 1
ATOM 2452 C CA . PRO A 1 308 ? 4.579 -2.570 -23.057 1.00 85.81 308 PRO A CA 1
ATOM 2453 C C . PRO A 1 308 ? 3.965 -1.830 -24.252 1.00 85.81 308 PRO A C 1
ATOM 2455 O O . PRO A 1 308 ? 3.975 -0.604 -24.287 1.00 85.81 308 PRO A O 1
ATOM 2458 N N . GLY A 1 309 ? 3.422 -2.558 -25.233 1.00 87.69 309 GLY A N 1
ATOM 2459 C CA . GLY A 1 309 ? 2.864 -1.971 -26.453 1.00 87.69 309 GLY A CA 1
ATOM 2460 C C . GLY A 1 309 ? 1.520 -1.262 -26.266 1.00 87.69 309 GLY A C 1
ATOM 2461 O O . GLY A 1 309 ? 1.064 -0.600 -27.193 1.00 87.69 309 GLY A O 1
ATOM 2462 N N . SER A 1 310 ? 0.881 -1.390 -25.099 1.00 87.38 310 SER A N 1
ATOM 2463 C CA . SER A 1 310 ? -0.442 -0.801 -24.835 1.00 87.38 310 SER A CA 1
ATOM 2464 C C . SER A 1 310 ? -0.379 0.661 -24.380 1.00 87.38 310 SER A C 1
ATOM 2466 O O . SER A 1 310 ? -1.413 1.304 -24.253 1.00 87.38 310 SER A O 1
ATOM 2468 N N . TYR A 1 311 ? 0.818 1.184 -24.115 1.00 82.44 311 TYR A N 1
ATOM 2469 C CA . TYR A 1 311 ? 1.033 2.432 -23.380 1.00 82.44 311 TYR A CA 1
ATOM 2470 C C . TYR A 1 311 ? 1.324 3.668 -24.251 1.00 82.44 311 TYR A C 1
ATOM 2472 O O . TYR A 1 311 ? 1.915 4.631 -23.763 1.00 82.44 311 TYR A O 1
ATOM 2480 N N . GLY A 1 312 ? 0.940 3.621 -25.533 1.00 61.03 312 GLY A N 1
ATOM 2481 C CA . GLY A 1 312 ? 1.169 4.680 -26.528 1.00 61.03 312 GLY A CA 1
ATOM 2482 C C . GLY A 1 312 ? 0.307 5.925 -26.358 1.00 61.03 312 GLY A C 1
ATOM 2483 O O . GLY A 1 312 ? -0.897 5.777 -26.053 1.00 61.03 312 GLY A O 1
#

Secondary structure (DSSP, 8-state):
----EEEEE-GGG-S-GGGSSEEEEEEEEEETTTTEEEEEEEEESSTT--B-EEEEEEB-TT--B-GGG-EEEE-TTSSS--SSEEEEEEEEEETTTTEEEEEEEETTEEEEEEEETT--EEEEEEEETT---SS---EEE--TTS-TT-EEEEEEETTTTEEEEEEEETTT-TTT-EEEEEEEEEE-SS-EEEEEEE-SSS-EEEEEEEETTEEEEEEEE---HHHHHH-S-GGG---EEEESHHHHT--TTS-EEEEEEEE-TTTTS-EEEEEEEEEESS--TTTSS-EEEEEEEEEE--GGGG-GGG--

Foldseek 3Di:
DAWDKDFLFFLVPDPDQQANLAKFQWEWEADPVVRWIKIWIWGGNAVVQQFIFIKIFTADLVSHTDCVRIDGLGGSCPPHNARGAFLHKYWYADNVQQWIWIWTDHHQFIKIWIAHVSSHTPDMDTAGGRNRASATWYWAAPDPVPPPQKIKTWDQDDQQQFIWIWIWHNVVDRVPTHIGTLATQDGHAPHWHYKDFDQPPHTKIWTFGDDVQETFIKMWAFGHNVVVVVDPRSNPTHTDIFGCVVQQNDDCQLVYKGSWDWDCPDNNFTKIKIWGFGFDPDQDPSNRDGGTHTTIMMIGGDCLVNDPVNRD

Sequence (312 aa):
MAPLIRPVLVPSRLPVGDLRGGVGTPYMVYDVRRDRYWLLFTGWSDPTGLKREGFVAPVDEGLNVDLSGLRKILPSTFPEPAEYTNNAVRGLYNEARDEFYVTSTHGKDAYIFVFDHEWVLKGYKVLVGGFNKDSGFPIRPTGAYGNIRDALAVAPIGDSSAVGLFMVRNVDDLNELKVEDWGELGRWGRGNDVIDFTTMPRFQVFVEVDSPNKWVLQTYIGPSLDEIWAIDDLKNVALLEASLMPLLGVEDSLTQIGHPHYTTLPDGKPKLLFASFRDTWSTRPDTKREGYTHEIWTVYVDESIFNPGSYG

Radius of gyration: 18.24 Å; chains: 1; bounding box: 46×45×45 Å